Protein AF-A0A6L8E2B4-F1 (afdb_monomer)

Structure (mmCIF, N/CA/C/O backbone):
data_AF-A0A6L8E2B4-F1
#
_entry.id   AF-A0A6L8E2B4-F1
#
loop_
_atom_site.group_PDB
_atom_site.id
_atom_site.type_symbol
_atom_site.label_atom_id
_atom_site.label_alt_id
_atom_site.label_comp_id
_atom_site.label_asym_id
_atom_site.label_entity_id
_atom_site.label_seq_id
_atom_site.pdbx_PDB_ins_code
_atom_site.Cartn_x
_atom_site.Cartn_y
_atom_site.Cartn_z
_atom_site.occupancy
_atom_site.B_iso_or_equiv
_atom_site.auth_seq_id
_atom_site.auth_comp_id
_atom_site.auth_asym_id
_atom_site.auth_atom_id
_atom_site.pdbx_PDB_model_num
ATOM 1 N N . MET A 1 1 ? -17.815 5.849 25.535 1.00 48.88 1 MET A N 1
ATOM 2 C CA . MET A 1 1 ? -16.922 6.983 25.249 1.00 48.88 1 MET A CA 1
ATOM 3 C C . MET A 1 1 ? -17.399 7.556 23.946 1.00 48.88 1 MET A C 1
ATOM 5 O O . MET A 1 1 ? -17.465 6.806 22.972 1.00 48.88 1 MET A O 1
ATOM 9 N N . GLU A 1 2 ? -17.827 8.810 23.963 1.00 38.03 2 GLU A N 1
ATOM 10 C CA . GLU A 1 2 ? -18.331 9.439 22.749 1.00 38.03 2 GLU A CA 1
ATOM 11 C C . GLU A 1 2 ? -17.196 9.566 21.722 1.00 38.03 2 GLU A C 1
ATOM 13 O O . GLU A 1 2 ? -16.024 9.681 22.101 1.00 38.03 2 GLU A O 1
ATOM 18 N N . PRO A 1 3 ? -17.486 9.530 20.413 1.00 38.72 3 PRO A N 1
ATOM 19 C CA . PRO A 1 3 ? -16.445 9.558 19.390 1.00 38.72 3 PRO A CA 1
ATOM 20 C C . PRO A 1 3 ? -15.524 10.788 19.455 1.00 38.72 3 PRO A C 1
ATOM 22 O O . PRO A 1 3 ? -14.407 10.742 18.949 1.00 38.72 3 PRO A O 1
ATOM 25 N N . GLU A 1 4 ? -15.993 11.887 20.041 1.00 43.50 4 GLU A N 1
ATOM 26 C CA . GLU A 1 4 ? -15.231 13.121 20.275 1.00 43.50 4 GLU A CA 1
ATOM 27 C C . GLU A 1 4 ? -14.285 13.005 21.478 1.00 43.50 4 GLU A C 1
ATOM 29 O O . GLU A 1 4 ? -13.162 13.507 21.444 1.00 43.50 4 GLU A O 1
ATOM 34 N N . GLU A 1 5 ? -14.695 12.284 22.521 1.00 41.28 5 GLU A N 1
ATOM 35 C CA . GLU A 1 5 ? -13.856 11.996 23.686 1.00 41.28 5 GLU A CA 1
ATOM 36 C C . GLU A 1 5 ? -12.741 11.009 23.332 1.00 41.28 5 GLU A C 1
ATOM 38 O O . GLU A 1 5 ? -11.611 11.173 23.790 1.00 41.28 5 GLU A O 1
ATOM 43 N N . LEU A 1 6 ? -13.033 10.030 22.466 1.00 41.66 6 LEU A N 1
ATOM 44 C CA . LEU A 1 6 ? -12.035 9.104 21.932 1.00 41.66 6 LEU A CA 1
ATOM 45 C C . LEU A 1 6 ? -11.022 9.840 21.040 1.00 41.66 6 LEU A C 1
ATOM 47 O O . LEU A 1 6 ? -9.831 9.578 21.157 1.00 41.66 6 LEU A O 1
ATOM 51 N N . ASP A 1 7 ? -11.468 10.790 20.205 1.00 44.41 7 ASP A N 1
ATOM 52 C CA . ASP A 1 7 ? -10.594 11.631 19.366 1.00 44.41 7 ASP A CA 1
ATOM 53 C C . ASP A 1 7 ? -9.672 12.515 20.218 1.00 44.41 7 ASP A C 1
ATOM 55 O O . ASP A 1 7 ? -8.471 12.606 19.968 1.00 44.41 7 ASP A O 1
ATOM 59 N N . LYS A 1 8 ? -10.211 13.114 21.284 1.00 48.16 8 LYS A N 1
ATOM 60 C CA . LYS A 1 8 ? -9.434 13.914 22.234 1.00 48.16 8 LYS A CA 1
ATOM 61 C C . LYS A 1 8 ? -8.418 13.064 23.002 1.00 48.16 8 LYS A C 1
ATOM 63 O O . LYS A 1 8 ? -7.246 13.431 23.070 1.00 48.16 8 LYS A O 1
ATOM 68 N N . LEU A 1 9 ? -8.839 11.912 23.529 1.00 43.66 9 LEU A N 1
ATOM 69 C CA . LEU A 1 9 ? -7.964 10.975 24.238 1.00 43.66 9 LEU A CA 1
ATOM 70 C C . LEU A 1 9 ? -6.860 10.435 23.315 1.00 43.66 9 LEU A C 1
ATOM 72 O O . LEU A 1 9 ? -5.707 10.341 23.738 1.00 43.66 9 LEU A O 1
ATOM 76 N N . TYR A 1 10 ? -7.208 10.143 22.057 1.00 46.75 10 TYR A N 1
ATOM 77 C CA . TYR A 1 10 ? -6.299 9.720 20.992 1.00 46.75 10 TYR A CA 1
ATOM 78 C C . TYR A 1 10 ? -5.244 10.792 20.710 1.00 46.75 10 TYR A C 1
ATOM 80 O O . TYR A 1 10 ? -4.055 10.494 20.789 1.00 46.75 10 TYR A O 1
ATOM 88 N N . ARG A 1 11 ? -5.646 12.053 20.491 1.00 48.66 11 ARG A N 1
ATOM 89 C CA . ARG A 1 11 ? -4.714 13.181 20.304 1.00 48.66 11 ARG A CA 1
ATOM 90 C C . ARG A 1 11 ? -3.787 13.363 21.503 1.00 48.66 11 ARG A C 1
ATOM 92 O O . ARG A 1 11 ? -2.577 13.467 21.334 1.00 48.66 11 ARG A O 1
ATOM 99 N N . GLU A 1 12 ? -4.326 13.366 22.718 1.00 48.34 12 GLU A N 1
ATOM 100 C CA . GLU A 1 12 ? -3.534 13.607 23.929 1.00 48.34 12 GLU A CA 1
ATOM 101 C C . GLU A 1 12 ? -2.536 12.475 24.232 1.00 48.34 12 GLU A C 1
ATOM 103 O O . GLU A 1 12 ? -1.448 12.750 24.744 1.00 48.34 12 GLU A O 1
ATOM 108 N N . HIS A 1 13 ? -2.871 11.217 23.913 1.00 44.09 13 HIS A N 1
ATOM 109 C CA . HIS A 1 13 ? -1.990 10.066 24.146 1.00 44.09 13 HIS A CA 1
ATOM 110 C C . HIS A 1 13 ? -1.007 9.814 22.994 1.00 44.09 13 HIS A C 1
ATOM 112 O O . HIS A 1 13 ? 0.159 9.533 23.275 1.00 44.09 13 HIS A O 1
ATOM 118 N N . LEU A 1 14 ? -1.412 9.957 21.721 1.00 43.00 14 LEU A N 1
ATOM 119 C CA . LEU A 1 14 ? -0.487 9.823 20.584 1.00 43.00 14 LEU A CA 1
ATOM 120 C C . LEU A 1 14 ? 0.599 10.893 20.615 1.00 43.00 14 LEU A C 1
ATOM 122 O O . LEU A 1 14 ? 1.772 10.565 20.464 1.00 43.00 14 LEU A O 1
ATOM 126 N N . MET A 1 15 ? 0.226 12.150 20.865 1.00 43.62 15 MET A N 1
ATOM 127 C CA . MET A 1 15 ? 1.179 13.266 20.873 1.00 43.62 15 MET A CA 1
ATOM 128 C C . MET A 1 15 ? 2.205 13.157 22.011 1.00 43.62 15 MET A C 1
ATOM 130 O O . MET A 1 15 ? 3.309 13.681 21.898 1.00 43.62 15 MET A O 1
ATOM 134 N N . LYS A 1 16 ? 1.874 12.455 23.105 1.00 39.25 16 LYS A N 1
ATOM 135 C CA . LYS A 1 16 ? 2.811 12.178 24.208 1.00 39.25 16 LYS A CA 1
ATOM 136 C C . LYS A 1 16 ? 3.701 10.960 23.949 1.00 39.25 16 LYS A C 1
ATOM 138 O O . LYS A 1 16 ? 4.844 10.952 24.401 1.00 39.25 16 LYS A O 1
ATOM 143 N N . ALA A 1 17 ? 3.185 9.940 23.261 1.00 37.59 17 ALA A N 1
ATOM 144 C CA . ALA A 1 17 ? 3.894 8.685 22.998 1.00 37.59 17 ALA A CA 1
ATOM 145 C C . ALA A 1 17 ? 4.854 8.761 21.799 1.00 37.59 17 ALA A C 1
ATOM 147 O O . ALA A 1 17 ? 5.809 7.993 21.730 1.00 37.59 17 ALA A O 1
ATOM 148 N N . LEU A 1 18 ? 4.615 9.683 20.867 1.00 42.66 18 LEU A N 1
ATOM 149 C CA . LEU A 1 18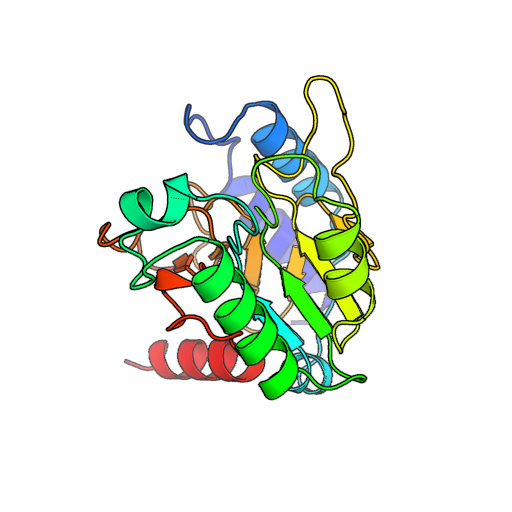 ? 5.297 9.742 19.579 1.00 42.66 18 LEU A CA 1
ATOM 150 C C . LEU A 1 18 ? 6.080 11.045 19.463 1.00 42.66 18 LEU A C 1
ATOM 152 O O . LEU A 1 18 ? 5.697 11.980 18.760 1.00 42.66 18 LEU A O 1
ATOM 156 N N . ARG A 1 19 ? 7.201 11.102 20.190 1.00 39.62 19 ARG A N 1
ATOM 157 C CA . ARG A 1 19 ? 8.248 12.088 19.901 1.00 39.62 19 ARG A CA 1
ATOM 158 C C . ARG A 1 19 ? 8.649 11.963 18.420 1.00 39.62 19 ARG A C 1
ATOM 160 O O . ARG A 1 19 ? 8.526 10.865 17.875 1.00 39.62 19 ARG A O 1
ATOM 167 N N . PRO A 1 20 ? 9.134 13.048 17.781 1.00 38.09 20 PRO A N 1
ATOM 168 C CA . PRO A 1 20 ? 9.713 12.976 16.442 1.00 38.09 20 PRO A CA 1
ATOM 169 C C . PRO A 1 20 ? 10.603 11.736 16.329 1.00 38.09 20 PRO A C 1
ATOM 171 O O . PRO A 1 20 ? 11.408 11.537 17.249 1.00 38.09 20 PRO A O 1
ATOM 174 N N . PRO A 1 21 ? 10.474 10.913 15.272 1.00 40.50 21 PRO A N 1
ATOM 175 C CA . PRO A 1 21 ? 11.399 9.809 15.093 1.00 40.50 21 PRO A CA 1
ATOM 176 C C . PRO A 1 21 ? 12.814 10.389 15.083 1.00 40.50 21 PRO A C 1
ATOM 178 O O . PRO A 1 21 ? 13.113 11.337 14.353 1.00 40.50 21 PRO A O 1
ATOM 181 N N . VAL A 1 22 ? 13.664 9.864 15.962 1.00 39.00 22 VAL A N 1
ATOM 182 C CA . VAL A 1 22 ? 15.090 10.232 16.027 1.00 39.00 22 VAL A CA 1
ATOM 183 C C . VAL A 1 22 ? 15.875 9.396 15.003 1.00 39.00 22 VAL A C 1
ATOM 185 O O . VAL A 1 22 ? 17.066 9.612 14.780 1.00 39.00 22 VAL A O 1
ATOM 188 N N . SER A 1 23 ? 15.196 8.431 14.374 1.00 42.31 23 SER A N 1
ATOM 189 C CA . SER A 1 23 ? 15.766 7.452 13.465 1.00 42.31 23 SER A CA 1
ATOM 190 C C . SER A 1 23 ? 16.216 8.061 12.126 1.00 42.31 23 SER A C 1
ATOM 192 O O . SER A 1 23 ? 15.430 8.735 11.460 1.00 42.31 23 SER A O 1
ATOM 194 N N . PRO A 1 24 ? 17.441 7.748 11.657 1.00 40.31 24 PRO A N 1
ATOM 195 C CA . PRO A 1 24 ? 17.937 8.147 10.338 1.00 40.31 24 PRO A CA 1
ATOM 196 C C . PRO A 1 24 ? 17.207 7.455 9.174 1.00 40.31 24 PRO A C 1
ATOM 198 O O . PRO A 1 24 ? 17.453 7.796 8.019 1.00 40.31 24 PRO A O 1
ATOM 201 N N . HIS A 1 25 ? 16.344 6.474 9.463 1.00 42.81 25 HIS A N 1
ATOM 202 C CA . HIS A 1 25 ? 15.581 5.741 8.454 1.00 42.81 25 HIS A CA 1
ATOM 203 C C . HIS A 1 25 ? 14.327 6.486 7.998 1.00 42.81 25 HIS A C 1
ATOM 205 O O . HIS A 1 25 ? 13.980 6.370 6.830 1.00 42.81 25 HIS A O 1
ATOM 211 N N . VAL A 1 26 ? 13.729 7.309 8.870 1.00 50.91 26 VAL A N 1
ATOM 212 C CA . VAL A 1 26 ? 12.621 8.190 8.495 1.00 50.91 26 VAL A CA 1
ATOM 213 C C . VAL A 1 26 ? 13.219 9.489 7.991 1.00 50.91 26 VAL A C 1
ATOM 215 O O . VAL A 1 26 ? 13.729 10.298 8.768 1.00 50.91 26 VAL A O 1
ATOM 218 N N . GLY A 1 27 ? 13.196 9.700 6.673 1.00 56.06 27 GLY A N 1
ATOM 219 C CA . GLY A 1 27 ? 13.728 10.928 6.084 1.00 56.06 27 GLY A CA 1
ATOM 220 C C . GLY A 1 27 ? 13.146 12.158 6.794 1.00 56.06 27 GLY A C 1
ATOM 221 O O . GLY A 1 27 ? 11.942 12.221 7.036 1.00 56.06 27 GLY A O 1
ATOM 222 N N . ALA A 1 28 ? 13.972 13.160 7.119 1.00 53.97 28 ALA A N 1
ATOM 223 C CA . ALA A 1 28 ? 13.568 14.321 7.934 1.00 53.97 28 ALA A CA 1
ATOM 224 C C . ALA A 1 28 ? 12.280 15.020 7.439 1.00 53.97 28 ALA A C 1
ATOM 226 O O . ALA A 1 28 ? 11.524 15.610 8.211 1.00 53.97 28 ALA A O 1
ATOM 227 N N . ARG A 1 29 ? 12.007 14.922 6.134 1.00 55.28 29 ARG A N 1
ATOM 228 C CA . ARG A 1 29 ? 10.789 15.412 5.487 1.00 55.28 29 ARG A CA 1
ATOM 229 C C . ARG A 1 29 ? 9.559 14.530 5.754 1.00 55.28 29 ARG A C 1
ATOM 231 O O . ARG A 1 29 ? 8.501 15.075 6.055 1.00 55.28 29 ARG A O 1
ATOM 238 N N . GLN A 1 30 ? 9.704 13.206 5.698 1.00 52.81 30 GLN A N 1
ATOM 239 C CA . GLN A 1 30 ? 8.673 12.217 6.046 1.00 52.81 30 GLN A CA 1
ATOM 240 C C . GLN A 1 30 ? 8.283 12.363 7.528 1.00 52.81 30 GLN A C 1
ATOM 242 O O . GLN A 1 30 ? 7.103 12.479 7.847 1.00 52.81 30 GLN A O 1
ATOM 247 N N . ALA A 1 31 ? 9.280 12.505 8.409 1.00 56.25 31 ALA A N 1
ATOM 248 C CA . ALA A 1 31 ? 9.092 12.742 9.842 1.00 56.25 31 ALA A CA 1
ATOM 249 C C . ALA A 1 31 ? 8.320 14.043 10.125 1.00 56.25 31 ALA A C 1
ATOM 251 O O . ALA A 1 31 ? 7.380 14.067 10.919 1.00 56.25 31 ALA A O 1
ATOM 252 N N . ARG A 1 32 ? 8.672 15.138 9.436 1.00 54.97 32 ARG A N 1
ATOM 253 C CA . ARG A 1 32 ? 7.986 16.433 9.571 1.00 54.97 32 ARG A CA 1
ATOM 254 C C . ARG A 1 32 ? 6.541 16.386 9.063 1.00 54.97 32 ARG A C 1
ATOM 256 O O . ARG A 1 32 ? 5.675 17.005 9.670 1.00 54.97 32 ARG A O 1
ATOM 263 N N . LEU A 1 33 ? 6.269 15.662 7.976 1.00 53.22 33 LEU A N 1
ATOM 264 C CA . LEU A 1 33 ? 4.912 15.496 7.440 1.00 53.22 33 LEU A CA 1
ATOM 265 C C . LEU A 1 33 ? 4.048 14.593 8.327 1.00 53.22 33 LEU A C 1
ATOM 267 O O . LEU A 1 33 ? 2.873 14.897 8.517 1.00 53.22 33 LEU A O 1
ATOM 271 N N . GLN A 1 34 ? 4.630 13.543 8.915 1.00 53.22 34 GLN A N 1
ATOM 272 C CA . GLN A 1 34 ? 3.971 12.741 9.947 1.00 53.22 34 GLN A CA 1
ATOM 273 C C . GLN A 1 34 ? 3.588 13.616 11.150 1.00 53.22 34 GLN A C 1
ATOM 275 O O . GLN A 1 34 ? 2.430 13.590 11.552 1.00 53.22 34 GLN A O 1
ATOM 280 N N . LEU A 1 35 ? 4.496 14.468 11.646 1.00 49.44 35 LEU A N 1
ATOM 281 C CA . LEU A 1 35 ? 4.231 15.406 12.749 1.00 49.44 35 LEU A CA 1
ATOM 282 C C . LEU A 1 35 ? 3.136 16.439 12.421 1.00 49.44 35 LEU A C 1
ATOM 284 O O . LEU A 1 35 ? 2.167 16.551 13.165 1.00 49.44 35 LEU A O 1
ATOM 288 N N . ILE A 1 36 ? 3.240 17.148 11.288 1.00 46.44 36 ILE A N 1
ATOM 289 C CA . ILE A 1 36 ? 2.237 18.148 10.862 1.00 46.44 36 ILE A CA 1
ATOM 290 C C . ILE A 1 36 ? 0.855 17.502 10.693 1.00 46.44 36 ILE A C 1
ATOM 292 O O . 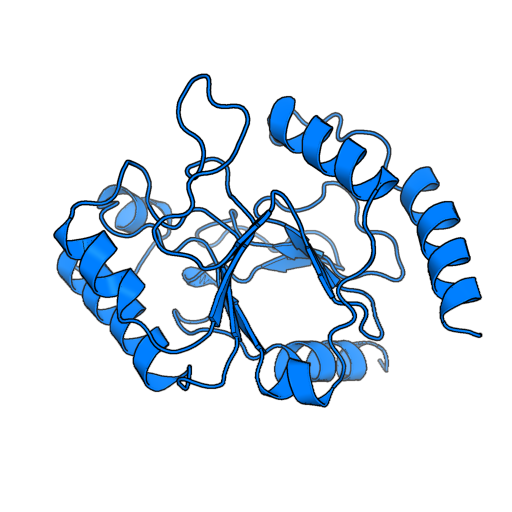ILE A 1 36 ? -0.170 18.102 11.017 1.00 46.44 36 ILE A O 1
ATOM 296 N N . TRP A 1 37 ? 0.800 16.270 10.188 1.00 49.56 37 TRP A N 1
ATOM 297 C CA . TRP A 1 37 ? -0.460 15.562 10.007 1.00 49.56 37 TRP A CA 1
ATOM 298 C C . TRP A 1 37 ? -1.020 15.020 11.326 1.00 49.56 37 TRP A C 1
ATOM 300 O O . TRP A 1 37 ? -2.217 15.127 11.556 1.00 49.56 37 TRP A O 1
ATOM 310 N N . MET A 1 38 ? -0.181 14.537 12.244 1.00 49.56 38 MET A N 1
ATOM 311 C CA . MET A 1 38 ? -0.610 14.171 13.603 1.00 49.56 38 MET A CA 1
ATOM 312 C C . MET A 1 38 ? -1.239 15.355 14.355 1.00 49.56 38 MET A C 1
ATOM 314 O O . MET A 1 38 ? -2.169 15.162 15.135 1.00 49.56 38 MET A O 1
ATOM 318 N N . GLU A 1 39 ? -0.793 16.580 14.067 1.00 42.22 39 GLU A N 1
ATOM 319 C CA . GLU A 1 39 ? -1.363 17.820 14.606 1.00 42.22 39 GLU A CA 1
ATOM 320 C C . GLU A 1 39 ? -2.678 18.251 13.920 1.00 42.22 39 GLU A C 1
ATOM 322 O O . GLU A 1 39 ? -3.473 18.975 14.522 1.00 42.22 39 GLU A O 1
ATOM 327 N N . THR A 1 40 ? -2.939 17.810 12.680 1.00 40.34 40 THR A N 1
ATOM 328 C CA . THR A 1 40 ? -4.021 18.339 11.818 1.00 40.34 40 THR A CA 1
ATOM 329 C C . THR A 1 40 ? -5.041 17.304 11.327 1.00 40.34 40 THR A C 1
ATOM 331 O O . THR A 1 40 ? -6.046 17.684 10.723 1.00 40.34 40 THR A O 1
ATOM 334 N N . ALA A 1 41 ? -4.831 16.010 11.584 1.00 47.50 41 ALA A N 1
ATOM 335 C CA . ALA A 1 41 ? -5.642 14.924 11.043 1.00 47.50 41 ALA A CA 1
ATOM 336 C C . ALA A 1 41 ? -7.086 14.961 11.560 1.00 47.50 41 ALA A C 1
ATOM 338 O O . ALA A 1 41 ? -7.423 14.451 12.628 1.00 47.50 41 ALA A O 1
ATOM 339 N N . VAL A 1 42 ? -7.976 15.505 10.734 1.00 39.31 42 VAL A N 1
ATOM 340 C CA . VAL A 1 42 ? -9.401 15.180 10.768 1.00 39.31 42 VAL A CA 1
ATOM 341 C C . VAL A 1 42 ? -9.536 13.742 10.263 1.00 39.31 42 VAL A C 1
ATOM 343 O O . VAL A 1 42 ? -9.281 13.452 9.094 1.00 39.31 42 VAL A O 1
ATOM 346 N N . GLY A 1 43 ? -9.870 12.821 11.166 1.00 46.12 43 GLY A N 1
ATOM 347 C CA . GLY A 1 43 ? -9.872 11.389 10.886 1.00 46.12 43 GLY A CA 1
ATOM 348 C C . GLY A 1 43 ? -10.842 10.987 9.774 1.00 46.12 43 GLY A C 1
ATOM 349 O O . GLY A 1 43 ? -12.044 11.252 9.849 1.00 46.12 43 GLY A O 1
ATOM 350 N N . CYS A 1 44 ? -10.337 10.267 8.768 1.00 45.84 44 CYS A N 1
ATOM 351 C CA . CYS A 1 44 ? -11.191 9.534 7.843 1.00 45.84 44 CYS A CA 1
ATOM 352 C C . CYS A 1 44 ? -11.812 8.365 8.620 1.00 45.84 44 CYS A C 1
ATOM 354 O O . CYS A 1 44 ? -11.204 7.314 8.834 1.00 45.84 44 CYS A O 1
ATOM 356 N N . ARG A 1 45 ? -13.028 8.569 9.133 1.00 53.47 45 ARG A N 1
ATOM 357 C CA . ARG A 1 45 ? -13.785 7.505 9.792 1.00 53.47 45 ARG A CA 1
ATOM 358 C C . ARG A 1 45 ? -14.258 6.512 8.738 1.00 53.47 45 ARG A C 1
ATOM 360 O O . ARG A 1 45 ? -15.313 6.695 8.137 1.00 53.47 45 ARG A O 1
ATOM 367 N N . ILE A 1 46 ? -13.482 5.453 8.528 1.00 62.94 46 ILE A N 1
ATOM 368 C CA . ILE A 1 46 ? -13.940 4.299 7.757 1.00 62.94 46 ILE A CA 1
ATOM 369 C C . ILE A 1 46 ? -14.892 3.501 8.650 1.00 62.94 46 ILE A C 1
ATOM 371 O O . ILE A 1 46 ? -14.473 2.825 9.588 1.00 62.94 46 ILE A O 1
ATOM 375 N N . ASN A 1 47 ? -16.193 3.615 8.384 1.00 66.56 47 ASN A N 1
ATOM 376 C CA . ASN A 1 47 ? -17.193 2.780 9.045 1.00 66.56 47 ASN A CA 1
ATOM 377 C C . ASN A 1 47 ? -17.073 1.309 8.570 1.00 66.56 47 ASN A C 1
ATOM 379 O O . ASN A 1 47 ? -16.442 1.047 7.544 1.00 66.56 47 ASN A O 1
ATOM 383 N N . PRO A 1 48 ? -17.682 0.330 9.265 1.00 70.12 48 PRO A N 1
ATOM 384 C CA . PRO A 1 48 ? -17.553 -1.081 8.894 1.00 70.12 48 PRO A CA 1
ATOM 385 C C . PRO A 1 48 ? -17.982 -1.402 7.455 1.00 70.12 48 PRO A C 1
ATOM 387 O O . PRO A 1 48 ? -17.327 -2.197 6.791 1.00 70.12 48 PRO A O 1
ATOM 390 N N . ALA A 1 49 ? -19.034 -0.754 6.944 1.00 75.56 49 ALA A N 1
ATOM 391 C CA . ALA A 1 49 ? -19.491 -0.959 5.568 1.00 75.56 49 ALA A CA 1
ATOM 392 C C . ALA A 1 49 ? -18.461 -0.468 4.539 1.00 75.56 49 ALA A C 1
ATOM 394 O O . ALA A 1 49 ? -18.248 -1.114 3.515 1.00 75.56 49 ALA A O 1
ATOM 395 N N . ALA A 1 50 ? -17.787 0.646 4.828 1.00 83.31 50 ALA A N 1
ATOM 396 C CA . ALA A 1 50 ? -16.669 1.122 4.031 1.00 83.31 50 ALA A CA 1
ATOM 397 C C . ALA A 1 50 ? -15.459 0.182 4.165 1.00 83.31 50 ALA A C 1
ATOM 399 O O . ALA A 1 50 ? -14.811 -0.093 3.161 1.00 83.31 50 ALA A O 1
ATOM 400 N N . ALA A 1 51 ? -15.191 -0.384 5.348 1.00 87.50 51 ALA A N 1
ATOM 401 C CA . ALA A 1 51 ? -14.095 -1.337 5.553 1.00 87.50 51 ALA A CA 1
ATOM 402 C C . ALA A 1 51 ? -14.272 -2.645 4.763 1.00 87.50 51 ALA A C 1
ATOM 404 O O . ALA A 1 51 ? -13.286 -3.193 4.277 1.00 87.50 51 ALA A O 1
ATOM 405 N N . GLU A 1 52 ? -15.508 -3.120 4.578 1.00 92.56 52 GLU A N 1
ATOM 406 C CA . GLU A 1 52 ? -15.794 -4.280 3.719 1.00 92.56 52 GLU A CA 1
ATOM 407 C C . GLU A 1 52 ? -15.515 -4.006 2.236 1.00 92.56 52 GLU A C 1
ATOM 409 O O . GLU A 1 52 ? -15.282 -4.941 1.479 1.00 92.56 52 GLU A O 1
ATOM 414 N N . ARG A 1 53 ? -15.496 -2.738 1.818 1.00 95.25 53 ARG A N 1
ATOM 415 C CA . ARG A 1 53 ? -15.187 -2.300 0.447 1.00 95.25 53 ARG A CA 1
ATOM 416 C C . ARG A 1 53 ? -13.856 -1.560 0.343 1.00 95.25 53 ARG A C 1
ATOM 418 O O . ARG A 1 53 ? -13.616 -0.862 -0.637 1.00 95.25 53 ARG A O 1
ATOM 425 N N . THR A 1 54 ? -13.009 -1.652 1.366 1.00 95.81 54 THR A N 1
ATOM 426 C CA . THR A 1 54 ? -11.693 -1.011 1.376 1.00 95.81 54 THR A CA 1
ATOM 427 C C . THR A 1 54 ? -10.606 -2.068 1.339 1.00 95.81 54 THR A C 1
ATOM 429 O O . THR A 1 54 ? -10.594 -2.993 2.150 1.00 95.81 54 THR A O 1
ATOM 432 N N . TRP A 1 55 ? -9.671 -1.889 0.420 1.00 98.06 55 TRP A N 1
ATOM 433 C CA . TRP A 1 55 ? -8.497 -2.723 0.235 1.00 98.06 55 TRP A CA 1
ATOM 434 C C . TRP A 1 55 ? -7.242 -1.938 0.599 1.00 98.06 55 TRP A C 1
ATOM 436 O O . TRP A 1 55 ? -7.151 -0.742 0.326 1.00 98.06 55 TRP A O 1
ATOM 446 N N . LEU A 1 56 ? -6.280 -2.613 1.213 1.00 98.00 56 LEU A N 1
ATOM 447 C CA . LEU A 1 56 ? -4.956 -2.093 1.518 1.00 98.00 56 LEU A CA 1
ATOM 448 C C . LEU A 1 56 ? -3.918 -2.858 0.708 1.00 98.00 56 LEU A C 1
ATOM 450 O O . LEU A 1 56 ? -4.008 -4.079 0.566 1.00 98.00 56 LEU A O 1
ATOM 454 N N . TRP A 1 57 ? -2.923 -2.139 0.205 1.00 97.94 57 TRP A N 1
ATOM 455 C CA . TRP A 1 57 ? -1.767 -2.738 -0.449 1.00 97.94 57 TRP A CA 1
ATOM 456 C C . TRP A 1 57 ? -0.577 -1.788 -0.408 1.00 97.94 57 TRP A C 1
ATOM 458 O O . TRP A 1 57 ? -0.759 -0.624 -0.070 1.00 97.94 57 TRP A O 1
ATOM 468 N N . SER A 1 58 ? 0.629 -2.230 -0.745 1.00 97.75 58 SER A N 1
ATOM 469 C CA . SER A 1 58 ? 1.806 -1.359 -0.701 1.00 97.75 58 SER A CA 1
ATOM 470 C C . SER A 1 58 ? 2.950 -1.867 -1.568 1.00 97.75 58 SER A C 1
ATOM 472 O O . SER A 1 58 ? 3.007 -3.054 -1.880 1.00 97.75 58 SER A O 1
ATOM 474 N N . ASP A 1 59 ? 3.864 -0.964 -1.926 1.00 97.81 59 ASP A N 1
ATOM 475 C CA . ASP A 1 59 ? 5.154 -1.258 -2.551 1.00 97.81 59 ASP A CA 1
ATOM 476 C C . ASP A 1 59 ? 5.043 -2.011 -3.880 1.00 97.81 59 ASP A C 1
ATOM 478 O O . ASP A 1 59 ? 5.760 -2.982 -4.154 1.00 97.81 59 ASP A O 1
ATOM 482 N N . LEU A 1 60 ? 4.126 -1.565 -4.742 1.00 97.50 60 LEU A N 1
ATOM 483 C CA . LEU A 1 60 ? 3.910 -2.195 -6.046 1.00 97.50 60 LEU A CA 1
ATOM 484 C C . LEU A 1 60 ? 5.193 -2.196 -6.875 1.00 97.50 60 LEU A C 1
ATOM 486 O O . LEU A 1 60 ? 5.488 -3.185 -7.549 1.00 97.50 60 LEU A O 1
ATOM 490 N N . HIS A 1 61 ? 5.973 -1.112 -6.792 1.00 97.25 61 HIS A N 1
ATOM 491 C CA . HIS A 1 61 ? 7.231 -0.952 -7.511 1.00 97.25 61 HIS A CA 1
ATOM 492 C C . HIS A 1 61 ? 7.110 -1.324 -8.998 1.00 97.25 61 HIS A C 1
ATOM 494 O O . HIS A 1 61 ? 7.955 -2.016 -9.575 1.00 97.25 61 HIS A O 1
ATOM 500 N N . LEU A 1 62 ? 6.044 -0.853 -9.644 1.00 97.06 62 LEU A N 1
ATOM 501 C CA . LEU A 1 62 ? 5.833 -1.088 -11.064 1.00 97.06 62 LEU A CA 1
ATOM 502 C C . LEU A 1 62 ? 7.018 -0.516 -11.859 1.00 97.06 62 LEU A C 1
ATOM 504 O O . LEU A 1 62 ? 7.547 0.553 -11.554 1.00 97.06 62 LEU A O 1
ATOM 508 N N . GLU A 1 63 ? 7.455 -1.257 -12.878 1.00 96.44 63 GLU A N 1
ATOM 509 C CA . GLU A 1 63 ? 8.611 -0.896 -13.731 1.00 96.44 63 GLU A CA 1
ATOM 510 C C . GLU A 1 63 ? 9.973 -0.872 -13.014 1.00 96.44 63 GLU A C 1
ATOM 512 O O . GLU A 1 63 ? 10.981 -0.509 -13.620 1.00 96.44 63 GLU A O 1
ATOM 517 N N . HIS A 1 64 ? 10.056 -1.328 -11.763 1.00 96.81 64 HIS A N 1
ATOM 518 C CA . HIS A 1 64 ? 11.313 -1.425 -11.030 1.00 96.81 64 HIS A CA 1
ATOM 519 C C . HIS A 1 64 ? 11.907 -2.839 -11.146 1.00 96.81 64 HIS A C 1
ATOM 521 O O . HIS A 1 64 ? 11.685 -3.677 -10.289 1.00 96.81 64 HIS A O 1
ATOM 527 N N . ALA A 1 65 ? 12.712 -3.124 -12.175 1.00 97.69 65 ALA A N 1
ATOM 528 C CA . ALA A 1 65 ? 13.299 -4.465 -12.347 1.00 97.69 65 ALA A CA 1
ATOM 529 C C . ALA A 1 65 ? 14.174 -4.923 -11.157 1.00 97.69 65 ALA A C 1
ATOM 531 O O . ALA A 1 65 ? 14.161 -6.095 -10.793 1.00 97.69 65 ALA A O 1
ATOM 532 N N . GLY A 1 66 ? 14.893 -3.993 -10.517 1.00 97.06 66 GLY A N 1
ATOM 533 C CA . GLY A 1 66 ? 15.758 -4.283 -9.367 1.00 97.06 66 GLY A CA 1
ATOM 534 C C . GLY A 1 66 ? 15.021 -4.783 -8.119 1.00 97.06 66 GLY A C 1
ATOM 535 O O . GLY A 1 66 ? 15.616 -5.514 -7.327 1.00 97.06 66 GLY A O 1
ATOM 536 N N . ILE A 1 67 ? 13.727 -4.464 -7.962 1.00 96.81 67 ILE A N 1
ATOM 537 C CA . ILE A 1 67 ? 12.950 -4.908 -6.794 1.00 96.81 67 ILE A CA 1
ATOM 538 C C . ILE A 1 67 ? 12.772 -6.421 -6.757 1.00 96.81 67 ILE A C 1
ATOM 540 O O . ILE A 1 67 ? 12.603 -6.981 -5.682 1.00 96.81 67 ILE A O 1
ATOM 544 N N . ILE A 1 68 ? 12.837 -7.088 -7.914 1.00 97.12 68 ILE A N 1
ATOM 545 C CA . ILE A 1 68 ? 12.657 -8.535 -8.000 1.00 97.12 68 ILE A CA 1
ATOM 546 C C . ILE A 1 68 ? 13.737 -9.237 -7.178 1.00 97.12 68 ILE A C 1
ATOM 548 O O . ILE A 1 68 ? 13.417 -10.024 -6.296 1.00 97.12 68 ILE A O 1
ATOM 552 N N . GLY A 1 69 ? 15.005 -8.880 -7.396 1.00 95.25 69 GLY A N 1
ATOM 553 C CA . GLY A 1 69 ? 16.105 -9.416 -6.598 1.00 95.25 69 GLY A CA 1
ATOM 554 C C . GLY A 1 69 ? 16.121 -8.880 -5.165 1.00 95.25 69 GLY A C 1
ATOM 555 O O . GLY A 1 69 ? 16.415 -9.626 -4.240 1.00 95.25 69 GLY A O 1
ATOM 556 N N . HIS A 1 70 ? 15.793 -7.599 -4.958 1.00 93.00 70 HIS A N 1
ATOM 557 C CA . HIS A 1 70 ? 15.836 -6.988 -3.623 1.00 93.00 70 HIS A CA 1
ATOM 558 C C . HIS A 1 70 ? 14.779 -7.549 -2.660 1.00 93.00 70 HIS A C 1
ATOM 560 O O . HIS A 1 70 ? 15.065 -7.755 -1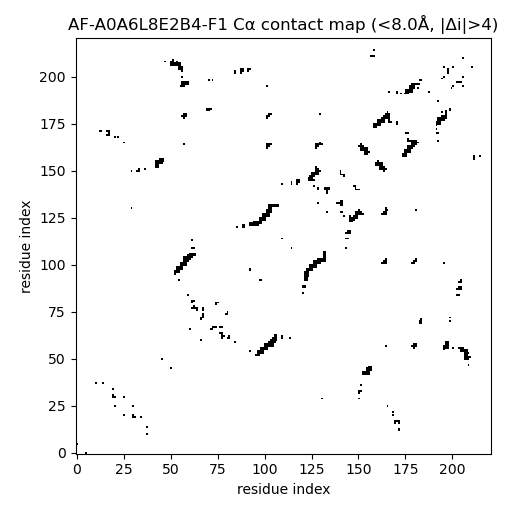.482 1.00 93.00 70 HIS A O 1
ATOM 566 N N . GLY A 1 71 ? 13.559 -7.762 -3.154 1.00 92.81 71 GLY A N 1
ATOM 567 C CA . GLY A 1 71 ? 12.423 -8.257 -2.381 1.00 92.81 71 GLY A CA 1
ATOM 568 C C . GLY A 1 71 ? 12.226 -9.769 -2.446 1.00 92.81 71 GLY A C 1
ATOM 569 O O . GLY A 1 71 ? 11.278 -10.249 -1.836 1.00 92.81 71 GLY A O 1
ATOM 570 N N . ASP A 1 72 ? 13.089 -10.499 -3.162 1.00 93.94 72 ASP A N 1
ATOM 571 C CA . ASP A 1 72 ? 12.934 -11.936 -3.442 1.00 93.94 72 ASP A CA 1
ATOM 572 C C . ASP A 1 72 ? 11.583 -12.257 -4.112 1.00 93.94 72 ASP A C 1
ATOM 574 O O . ASP A 1 72 ? 10.844 -13.165 -3.725 1.00 93.94 72 ASP A O 1
ATOM 578 N N . ARG A 1 73 ? 11.206 -11.442 -5.110 1.00 95.62 73 ARG A N 1
ATOM 579 C CA . ARG A 1 73 ? 9.926 -11.612 -5.804 1.00 95.62 73 ARG A CA 1
ATOM 580 C C . ARG A 1 73 ? 10.009 -12.756 -6.815 1.00 95.62 73 ARG A C 1
ATOM 582 O O . ARG A 1 73 ? 10.921 -12.751 -7.642 1.00 95.62 73 ARG A O 1
ATOM 589 N N . PRO A 1 74 ? 9.040 -13.688 -6.853 1.00 95.88 74 PRO A N 1
ATOM 590 C CA . PRO A 1 74 ? 9.105 -14.894 -7.676 1.00 95.88 74 PRO A CA 1
ATOM 591 C C . PRO A 1 74 ? 8.694 -14.620 -9.133 1.00 95.88 74 PRO A C 1
ATOM 593 O O . PRO A 1 74 ? 7.778 -15.245 -9.670 1.00 95.88 74 PRO A O 1
ATOM 596 N N . HIS A 1 75 ? 9.350 -13.662 -9.791 1.00 96.88 75 HIS A N 1
ATOM 597 C CA . HIS A 1 75 ? 9.053 -13.284 -11.171 1.00 96.88 75 HIS A CA 1
ATOM 598 C C . HIS A 1 75 ? 10.306 -13.287 -12.044 1.00 96.88 75 HIS A C 1
ATOM 600 O O . HIS A 1 75 ? 11.356 -12.817 -11.616 1.00 96.88 75 HIS A O 1
ATOM 606 N N . PRO A 1 76 ? 10.204 -13.767 -13.294 1.00 96.88 76 PRO A N 1
ATOM 607 C CA . PRO A 1 76 ? 11.350 -13.809 -14.197 1.00 96.88 76 PRO A CA 1
ATOM 608 C C . PRO A 1 76 ? 11.786 -12.411 -14.657 1.00 96.88 76 PRO A C 1
ATOM 610 O O . PRO A 1 76 ? 12.960 -12.193 -14.942 1.00 96.88 76 PRO A O 1
ATOM 613 N N . ASP A 1 77 ? 10.847 -11.464 -14.741 1.00 98.31 77 ASP A N 1
ATOM 614 C CA . ASP A 1 77 ? 11.106 -10.099 -15.178 1.00 98.31 77 ASP A CA 1
ATOM 615 C C . ASP A 1 77 ? 10.028 -9.113 -14.691 1.00 98.31 77 ASP A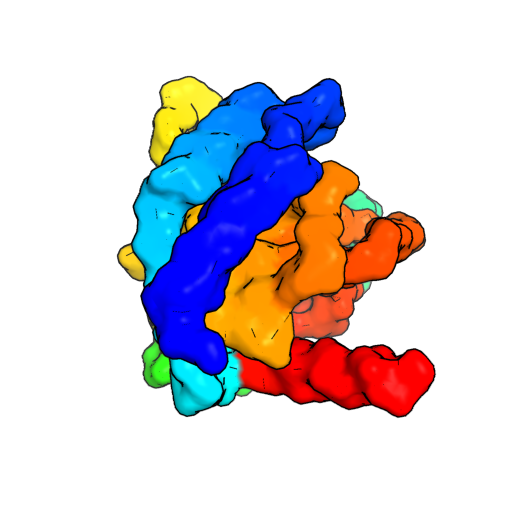 C 1
ATOM 617 O O . ASP A 1 77 ? 8.990 -9.474 -14.123 1.00 98.31 77 ASP A O 1
ATOM 621 N N . VAL A 1 78 ? 10.287 -7.825 -14.934 1.00 98.00 78 VAL A N 1
ATOM 622 C CA . VAL A 1 78 ? 9.418 -6.715 -14.524 1.00 98.00 78 VAL A CA 1
ATOM 623 C C . VAL A 1 78 ? 8.076 -6.697 -15.262 1.00 98.00 78 VAL A C 1
ATOM 625 O O . VAL A 1 78 ? 7.092 -6.173 -14.744 1.00 98.00 78 VAL A O 1
ATOM 628 N N . HIS A 1 79 ? 7.995 -7.264 -16.467 1.00 97.81 79 HIS A N 1
ATOM 629 C CA . HIS A 1 79 ? 6.744 -7.330 -17.216 1.00 97.81 79 HIS A CA 1
ATOM 630 C C . HIS A 1 79 ? 5.805 -8.375 -16.616 1.00 97.81 79 HIS A C 1
ATOM 632 O O . HIS A 1 79 ? 4.628 -8.065 -16.419 1.00 97.81 79 HIS A O 1
ATOM 638 N N . ALA A 1 80 ? 6.328 -9.557 -16.278 1.00 98.38 80 ALA A N 1
ATOM 639 C CA . ALA A 1 80 ? 5.605 -10.613 -15.582 1.00 98.38 80 ALA A CA 1
ATOM 640 C C . ALA A 1 80 ? 5.127 -10.141 -14.201 1.00 98.38 80 ALA A C 1
ATOM 642 O O . ALA A 1 80 ? 3.946 -10.281 -13.886 1.00 98.38 80 ALA A O 1
ATOM 643 N N . MET A 1 81 ? 6.002 -9.486 -13.427 1.00 98.38 81 MET A N 1
ATOM 644 C CA . MET A 1 81 ? 5.643 -8.896 -12.132 1.00 98.38 81 MET A CA 1
ATOM 645 C C . MET A 1 81 ? 4.524 -7.853 -12.272 1.00 98.38 81 MET A C 1
ATOM 647 O O . MET A 1 81 ? 3.495 -7.955 -11.609 1.00 98.38 81 MET A O 1
ATOM 651 N N . ASN A 1 82 ? 4.679 -6.873 -13.172 1.00 98.38 82 ASN A N 1
ATOM 652 C CA . ASN A 1 82 ? 3.659 -5.844 -13.389 1.00 98.38 82 ASN A CA 1
ATOM 653 C C . ASN A 1 82 ? 2.318 -6.450 -13.836 1.00 98.38 82 ASN A C 1
ATOM 655 O O . ASN A 1 82 ? 1.261 -5.957 -13.448 1.00 98.38 82 ASN A O 1
ATOM 659 N N . ALA A 1 83 ? 2.343 -7.474 -14.695 1.00 98.25 83 ALA A N 1
ATOM 660 C CA . ALA A 1 83 ? 1.134 -8.134 -15.179 1.00 98.25 83 ALA A CA 1
ATOM 661 C C . ALA A 1 83 ? 0.408 -8.880 -14.056 1.00 98.25 83 ALA A C 1
ATOM 663 O O . ALA A 1 83 ? -0.808 -8.747 -13.952 1.00 98.25 83 ALA A O 1
ATOM 664 N N . MET A 1 84 ? 1.148 -9.599 -13.210 1.00 98.31 84 MET A N 1
ATOM 665 C CA . MET A 1 84 ? 0.597 -10.299 -12.053 1.00 98.31 84 MET A CA 1
ATOM 666 C C . MET A 1 84 ? -0.020 -9.308 -11.061 1.00 98.31 84 MET A C 1
ATOM 668 O O . MET A 1 84 ? -1.203 -9.429 -10.758 1.00 98.31 84 MET A O 1
ATOM 672 N N . LEU A 1 85 ? 0.718 -8.270 -10.649 1.00 98.56 85 LEU A N 1
ATOM 673 C CA . LEU A 1 85 ? 0.232 -7.288 -9.671 1.00 98.56 85 LEU A CA 1
ATOM 674 C C . LEU A 1 85 ? -1.048 -6.582 -10.149 1.00 98.56 85 LEU A C 1
ATOM 676 O O . LEU A 1 85 ? -2.037 -6.461 -9.426 1.00 98.56 85 LEU A O 1
ATOM 680 N N . LEU A 1 86 ? -1.059 -6.130 -11.405 1.00 97.75 86 LEU A N 1
ATOM 681 C CA . LEU A 1 86 ? -2.245 -5.501 -11.988 1.00 97.75 86 LEU A CA 1
ATOM 682 C C . LEU A 1 86 ? -3.372 -6.518 -12.248 1.00 97.75 86 LEU A C 1
ATOM 684 O O . LEU A 1 86 ? -4.538 -6.137 -12.290 1.00 97.75 86 LEU A O 1
ATOM 688 N N . GLY A 1 87 ? -3.056 -7.800 -12.427 1.00 98.50 87 GLY A N 1
ATOM 689 C CA . GLY A 1 87 ? -4.042 -8.878 -12.480 1.00 98.50 87 GLY A CA 1
ATOM 690 C C . GLY A 1 87 ? -4.748 -9.052 -11.137 1.00 98.50 87 GLY A C 1
ATOM 691 O O . GLY A 1 87 ? -5.967 -8.912 -11.077 1.00 98.50 87 GLY A O 1
ATOM 692 N N . ALA A 1 88 ? -3.974 -9.235 -10.064 1.00 98.50 88 ALA A N 1
ATOM 693 C CA . ALA A 1 88 ? -4.473 -9.409 -8.700 1.00 98.50 88 ALA A CA 1
ATOM 694 C C . ALA A 1 88 ? -5.348 -8.232 -8.249 1.00 98.50 88 ALA A C 1
ATOM 696 O O . ALA A 1 88 ? -6.426 -8.426 -7.688 1.00 98.50 88 ALA A O 1
ATOM 697 N N . TRP A 1 89 ? -4.944 -6.996 -8.562 1.00 98.25 89 TRP A N 1
ATOM 698 C CA . TRP A 1 89 ? -5.784 -5.829 -8.292 1.00 98.25 89 TRP A CA 1
ATOM 699 C C . TRP A 1 89 ? -7.127 -5.930 -9.027 1.00 98.25 89 TRP A C 1
ATOM 701 O O . TRP A 1 89 ? -8.168 -5.797 -8.386 1.00 98.25 89 TRP A O 1
ATOM 711 N N . ARG A 1 90 ? -7.145 -6.197 -10.342 1.00 98.12 90 ARG A N 1
ATOM 712 C CA . ARG A 1 90 ? -8.411 -6.308 -11.099 1.00 98.12 90 ARG A CA 1
ATOM 713 C C . ARG A 1 90 ? -9.319 -7.427 -10.611 1.00 98.12 90 ARG A C 1
ATOM 715 O O . ARG A 1 90 ? -10.530 -7.290 -10.715 1.00 98.12 90 ARG A O 1
ATOM 722 N N . GLU A 1 91 ? -8.743 -8.526 -10.144 1.00 98.25 91 GLU A N 1
ATOM 723 C CA . GLU A 1 91 ? -9.504 -9.671 -9.652 1.00 98.25 91 GLU A CA 1
ATOM 724 C C . GLU A 1 91 ? -10.178 -9.381 -8.306 1.00 98.25 91 GLU A C 1
ATOM 726 O O . GLU A 1 91 ? -11.282 -9.856 -8.046 1.00 98.25 91 GLU A O 1
ATOM 731 N N . ARG A 1 92 ? -9.526 -8.586 -7.451 1.00 97.62 92 ARG A N 1
ATOM 732 C CA . ARG A 1 92 ? -9.956 -8.387 -6.062 1.00 97.62 92 ARG A CA 1
ATOM 733 C C . ARG A 1 92 ? -10.778 -7.131 -5.846 1.00 97.62 92 ARG A C 1
ATOM 735 O O . ARG A 1 92 ? -11.691 -7.149 -5.026 1.00 97.62 92 ARG A O 1
ATOM 742 N N . VAL A 1 93 ? -10.465 -6.056 -6.559 1.00 98.19 93 VAL A N 1
ATOM 743 C CA . VAL A 1 93 ? -11.066 -4.738 -6.339 1.00 98.19 93 VAL A CA 1
ATOM 744 C C . VAL A 1 93 ? -12.159 -4.494 -7.372 1.00 98.19 93 VAL A C 1
ATOM 746 O O . VAL A 1 93 ? -11.896 -4.520 -8.571 1.00 98.19 93 VAL A O 1
ATOM 749 N N . ALA A 1 94 ? -13.381 -4.224 -6.916 1.00 98.06 94 ALA A N 1
ATOM 750 C CA . ALA A 1 94 ? -14.491 -3.826 -7.778 1.00 98.06 94 ALA A CA 1
ATOM 751 C C . ALA A 1 94 ? -14.508 -2.306 -8.033 1.00 98.06 94 ALA A C 1
ATOM 753 O O . ALA A 1 94 ? -13.906 -1.523 -7.299 1.00 98.06 94 ALA A O 1
ATOM 754 N N . ASP A 1 95 ? -15.245 -1.852 -9.052 1.00 97.38 95 ASP A N 1
ATOM 755 C CA . ASP A 1 95 ? -15.327 -0.423 -9.409 1.00 97.38 95 ASP A CA 1
ATOM 756 C C . ASP A 1 95 ? -15.855 0.469 -8.274 1.00 97.38 95 ASP A C 1
ATOM 758 O O . ASP A 1 95 ? -15.476 1.635 -8.167 1.00 97.38 95 ASP A O 1
ATOM 762 N N . ASN A 1 96 ? -16.714 -0.076 -7.410 1.00 96.00 96 ASN A N 1
ATOM 763 C CA . ASN A 1 96 ? -17.296 0.617 -6.260 1.00 96.00 96 ASN A CA 1
ATOM 764 C C . ASN A 1 96 ? -16.521 0.410 -4.946 1.00 96.00 96 ASN A C 1
ATOM 766 O O . ASN A 1 96 ? -16.987 0.866 -3.896 1.00 96.00 96 ASN A O 1
ATOM 770 N N . ASP A 1 97 ? -15.374 -0.267 -4.994 1.00 97.12 97 ASP A N 1
ATOM 771 C CA . ASP A 1 97 ? -14.466 -0.395 -3.860 1.00 97.12 97 ASP A CA 1
ATOM 772 C C . ASP A 1 97 ? -13.525 0.817 -3.756 1.00 97.12 97 ASP A C 1
ATOM 774 O O . ASP A 1 97 ? -13.430 1.668 -4.641 1.00 97.12 97 ASP A O 1
ATOM 778 N N . THR A 1 98 ? -12.808 0.908 -2.641 1.00 95.75 98 THR A N 1
ATOM 779 C CA . THR A 1 98 ? -11.661 1.799 -2.449 1.00 95.75 98 THR A CA 1
ATOM 780 C C . THR A 1 98 ? -10.410 0.956 -2.257 1.00 95.75 98 THR A C 1
ATOM 782 O O . THR A 1 98 ? -10.435 -0.026 -1.523 1.00 95.75 98 THR A O 1
ATOM 785 N N . ILE A 1 99 ? -9.299 1.351 -2.867 1.00 97.19 99 ILE A N 1
ATOM 786 C CA . ILE A 1 99 ? -7.977 0.790 -2.598 1.00 97.19 99 ILE A CA 1
ATOM 787 C C . ILE A 1 99 ? -7.048 1.896 -2.108 1.00 97.19 99 ILE A C 1
ATOM 789 O O . ILE A 1 99 ? -6.937 2.958 -2.724 1.00 97.19 99 ILE A O 1
ATOM 793 N N . ILE A 1 100 ? -6.405 1.641 -0.972 1.00 96.00 100 ILE A N 1
ATOM 794 C CA . ILE A 1 100 ? -5.416 2.515 -0.353 1.00 96.00 100 ILE A CA 1
ATOM 795 C C . ILE A 1 100 ? -4.047 1.862 -0.541 1.00 96.00 100 ILE A C 1
ATOM 797 O O . ILE A 1 100 ? -3.760 0.829 0.065 1.00 96.00 100 ILE A O 1
ATOM 801 N N . CYS A 1 101 ? -3.213 2.453 -1.393 1.00 96.81 101 CYS A N 1
ATOM 802 C CA . CYS A 1 101 ? -1.831 2.026 -1.584 1.00 96.81 101 CYS A CA 1
ATOM 803 C C . CYS A 1 101 ? -0.924 2.765 -0.600 1.00 96.81 101 CYS A C 1
ATOM 805 O O . CYS A 1 101 ? -0.941 3.993 -0.569 1.00 96.81 101 CYS A O 1
ATOM 807 N N . LEU A 1 102 ? -0.119 2.043 0.178 1.00 96.00 102 LEU A N 1
ATOM 808 C CA . LEU A 1 102 ? 0.802 2.606 1.167 1.00 96.00 102 LEU A CA 1
ATOM 809 C C . LEU A 1 102 ? 2.188 2.866 0.588 1.00 96.00 102 LEU A C 1
ATOM 811 O O . LEU A 1 102 ? 3.195 2.564 1.208 1.00 96.00 102 LEU A O 1
ATOM 815 N N . GLY A 1 103 ? 2.223 3.469 -0.593 1.00 93.62 103 GLY A N 1
ATOM 816 C CA . GLY A 1 103 ? 3.431 4.062 -1.144 1.00 93.62 103 GLY A CA 1
ATOM 817 C C . GLY A 1 103 ? 4.194 3.177 -2.119 1.00 93.62 103 GLY A C 1
ATOM 818 O O . GLY A 1 103 ? 3.842 2.019 -2.360 1.00 93.62 103 GLY A O 1
ATOM 819 N N . ASP A 1 104 ? 5.221 3.783 -2.707 1.00 95.06 104 ASP A N 1
ATOM 820 C CA . ASP A 1 104 ? 6.186 3.196 -3.633 1.00 95.06 104 ASP A CA 1
ATOM 821 C C . ASP A 1 104 ? 5.514 2.467 -4.806 1.00 95.06 104 ASP A C 1
ATOM 823 O O . ASP A 1 104 ? 5.771 1.302 -5.130 1.00 95.06 104 ASP A O 1
ATOM 827 N N . VAL A 1 105 ? 4.631 3.200 -5.494 1.00 95.38 105 VAL A N 1
ATOM 828 C CA . VAL A 1 105 ? 3.903 2.695 -6.671 1.00 95.38 105 VAL A CA 1
ATOM 829 C C . VAL A 1 105 ? 4.874 2.396 -7.814 1.00 95.38 105 VAL A C 1
ATOM 831 O O . VAL A 1 105 ? 4.750 1.377 -8.494 1.00 95.38 105 VAL A O 1
ATOM 834 N N . THR A 1 106 ? 5.860 3.272 -8.011 1.00 93.38 106 THR A N 1
ATOM 835 C CA . THR A 1 106 ? 6.923 3.175 -9.020 1.00 93.38 106 THR A CA 1
ATOM 836 C C . THR A 1 106 ? 8.213 3.776 -8.471 1.00 93.38 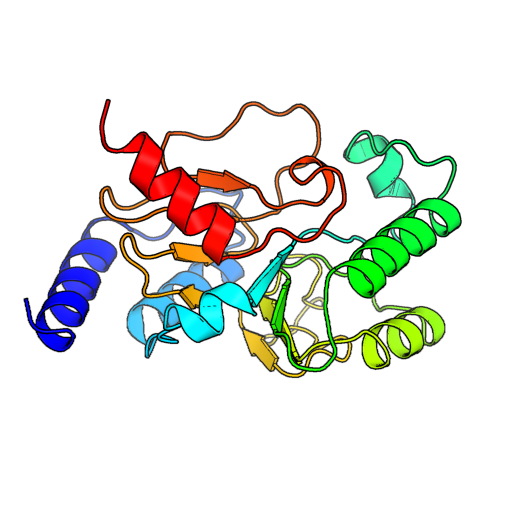106 THR A C 1
ATOM 838 O O . THR A 1 106 ? 8.170 4.786 -7.780 1.00 93.38 106 THR A O 1
ATOM 841 N N . LEU A 1 107 ? 9.381 3.230 -8.840 1.00 89.75 107 LEU A N 1
ATOM 842 C CA . LEU A 1 107 ? 10.678 3.801 -8.425 1.00 89.75 107 LEU A CA 1
ATOM 843 C C . LEU A 1 107 ? 10.938 5.194 -9.031 1.00 89.75 107 LEU A C 1
ATOM 845 O O . LEU A 1 107 ? 11.619 6.035 -8.448 1.00 89.75 107 LEU A O 1
ATOM 849 N N . ARG A 1 108 ? 10.466 5.410 -10.260 1.00 86.31 108 ARG A N 1
ATOM 850 C CA . ARG A 1 108 ? 10.670 6.635 -11.044 1.00 86.31 108 ARG A CA 1
ATOM 851 C C . ARG A 1 108 ? 9.327 7.148 -11.539 1.00 86.31 108 ARG A C 1
ATOM 853 O O . ARG A 1 108 ? 8.284 6.646 -11.148 1.00 86.31 108 ARG A O 1
ATOM 860 N N . GLU A 1 109 ? 9.336 8.183 -12.370 1.00 85.50 109 GLU A N 1
ATOM 861 C CA . GLU A 1 109 ? 8.124 8.579 -13.081 1.00 85.50 109 GLU A CA 1
ATOM 862 C C . GLU A 1 109 ? 7.605 7.416 -13.952 1.00 85.50 109 GLU A C 1
ATOM 864 O O . GLU A 1 109 ? 8.398 6.844 -14.708 1.00 85.50 109 GLU A O 1
ATOM 869 N N . PRO A 1 110 ? 6.321 7.023 -13.819 1.00 88.00 110 PRO A N 1
ATOM 870 C CA . PRO A 1 110 ? 5.756 5.924 -14.585 1.00 88.00 110 PRO A CA 1
ATOM 871 C C . PRO A 1 110 ? 5.770 6.252 -16.068 1.00 88.00 110 PRO A C 1
ATOM 873 O O . PRO A 1 110 ? 5.490 7.380 -16.481 1.00 88.00 110 PRO A O 1
ATOM 876 N N . SER A 1 111 ? 5.974 5.229 -16.891 1.00 91.56 111 SER A N 1
ATOM 877 C CA . SER A 1 111 ? 5.701 5.361 -18.314 1.00 91.56 111 SER A CA 1
ATOM 878 C C . SER A 1 111 ? 4.225 5.704 -18.555 1.00 91.56 111 SER A C 1
ATOM 880 O O . SER A 1 111 ? 3.332 5.285 -17.810 1.00 91.56 111 SER A O 1
ATOM 882 N N . ALA A 1 112 ? 3.935 6.382 -19.671 1.00 91.06 112 ALA A N 1
ATOM 883 C CA . ALA A 1 112 ? 2.557 6.649 -20.097 1.00 91.06 112 ALA A CA 1
ATOM 884 C C . ALA A 1 112 ? 1.704 5.365 -20.169 1.00 91.06 112 ALA A C 1
ATOM 886 O O . ALA A 1 112 ? 0.503 5.383 -19.902 1.00 91.06 112 ALA A O 1
ATOM 887 N N . ARG A 1 113 ? 2.338 4.222 -20.470 1.00 92.19 113 ARG A N 1
ATOM 888 C CA . ARG A 1 113 ? 1.697 2.904 -20.484 1.00 92.19 113 ARG A CA 1
ATOM 889 C C . ARG A 1 113 ? 1.244 2.468 -19.091 1.00 92.19 113 ARG A C 1
ATOM 891 O O . ARG A 1 113 ? 0.129 1.968 -18.967 1.00 92.19 113 ARG A O 1
ATOM 898 N N . ILE A 1 114 ? 2.082 2.604 -18.062 1.00 93.31 114 ILE A N 1
ATOM 899 C CA . ILE A 1 114 ? 1.691 2.252 -16.689 1.00 93.31 114 ILE A CA 1
ATOM 900 C C . ILE A 1 114 ? 0.678 3.237 -16.140 1.00 93.31 114 ILE A C 1
ATOM 902 O O . ILE A 1 114 ? -0.323 2.800 -15.581 1.00 93.31 114 ILE A O 1
ATOM 906 N N . LEU A 1 115 ? 0.865 4.531 -16.391 1.00 91.25 115 LEU A N 1
ATOM 907 C CA . LEU A 1 115 ? -0.095 5.549 -15.981 1.00 91.25 115 LEU A CA 1
ATOM 908 C C . LEU A 1 115 ? -1.489 5.283 -16.579 1.00 91.25 115 LEU A C 1
ATOM 910 O O . LEU A 1 115 ? -2.486 5.295 -15.861 1.00 91.25 115 LEU A O 1
ATOM 914 N N . SER A 1 116 ? -1.557 4.946 -17.873 1.00 91.25 116 SER A N 1
ATOM 915 C CA . SER A 1 116 ? -2.807 4.567 -18.547 1.00 91.25 116 SER A CA 1
ATOM 916 C C . SER A 1 116 ? -3.415 3.266 -18.009 1.00 91.25 116 SER A C 1
ATOM 918 O O . SER A 1 116 ? -4.636 3.118 -17.982 1.00 91.25 116 SER A O 1
ATOM 920 N N . LYS A 1 117 ? -2.590 2.302 -17.578 1.00 93.31 117 LYS A N 1
ATOM 921 C CA . LYS A 1 117 ? -3.092 1.086 -16.927 1.00 93.31 117 LYS A CA 1
ATOM 922 C C . LYS A 1 117 ? -3.686 1.408 -15.558 1.00 93.31 117 LYS A C 1
ATOM 924 O O . LYS A 1 117 ? -4.821 1.011 -15.328 1.00 93.31 117 LYS A O 1
ATOM 929 N N . LEU A 1 118 ? -2.954 2.134 -14.707 1.00 92.88 118 LEU A N 1
ATOM 930 C CA . LEU A 1 118 ? -3.373 2.527 -13.356 1.00 92.88 118 LEU A CA 1
ATOM 931 C C . LEU A 1 118 ? -4.671 3.342 -13.367 1.00 92.88 118 LEU A C 1
ATOM 933 O O . LEU A 1 118 ? -5.573 3.055 -12.583 1.00 92.88 118 LEU A O 1
ATOM 937 N N . SER A 1 119 ? -4.820 4.289 -14.299 1.00 90.38 119 SER A N 1
ATOM 938 C CA . SER A 1 119 ? -6.041 5.103 -14.401 1.00 90.38 119 SER A CA 1
ATOM 939 C C . SER A 1 119 ? -7.295 4.289 -14.736 1.00 90.38 119 SER A C 1
ATOM 941 O O . SER A 1 119 ? -8.403 4.697 -14.399 1.00 90.38 119 SER A O 1
ATOM 943 N N . ARG A 1 120 ? -7.129 3.119 -15.367 1.00 92.81 120 ARG A N 1
ATOM 944 C CA . ARG A 1 120 ? -8.209 2.191 -15.738 1.00 92.81 120 ARG A CA 1
ATOM 945 C C . ARG A 1 120 ? -8.403 1.052 -14.737 1.00 92.81 120 ARG A C 1
ATOM 947 O O . ARG A 1 120 ? -9.186 0.146 -15.011 1.00 92.81 120 ARG A O 1
ATOM 954 N N . MET A 1 121 ? -7.651 1.035 -13.639 1.00 96.31 121 MET A N 1
ATOM 955 C CA . MET A 1 121 ? -7.828 0.027 -12.597 1.00 96.31 121 MET A CA 1
ATOM 956 C C . MET A 1 121 ? -9.092 0.315 -11.783 1.00 96.31 121 MET A C 1
ATOM 958 O O . MET A 1 121 ? -9.356 1.492 -11.496 1.00 96.31 121 MET A O 1
ATOM 962 N N . PRO A 1 122 ? -9.844 -0.736 -11.403 1.00 97.50 122 PRO A N 1
ATOM 963 C CA . PRO A 1 122 ? -11.076 -0.599 -10.646 1.00 97.50 122 PRO A CA 1
ATOM 964 C C . PRO A 1 122 ? -10.824 -0.015 -9.255 1.00 97.50 122 PRO A C 1
ATOM 966 O O . PRO A 1 122 ? -9.732 -0.132 -8.682 1.00 97.50 122 PRO A O 1
ATOM 969 N N . GLY A 1 123 ? -11.877 0.603 -8.731 1.00 96.62 123 GLY A N 1
ATOM 970 C CA . GLY A 1 123 ? -11.932 1.200 -7.408 1.00 96.62 123 GLY A CA 1
ATOM 971 C C . GLY A 1 123 ? -11.438 2.645 -7.357 1.00 96.62 123 GLY A C 1
ATOM 972 O O . GLY A 1 123 ? -10.676 3.125 -8.207 1.00 96.62 123 GLY A O 1
ATOM 973 N N . ARG A 1 124 ? -11.866 3.344 -6.306 1.00 95.38 124 ARG A N 1
ATOM 974 C CA . ARG A 1 124 ? -11.321 4.644 -5.916 1.00 95.38 124 ARG A CA 1
ATOM 975 C C . ARG A 1 124 ? -9.921 4.453 -5.338 1.00 95.38 124 ARG A C 1
ATOM 977 O O . ARG A 1 124 ? -9.733 3.684 -4.400 1.00 95.38 124 ARG A O 1
ATOM 984 N N . LYS A 1 125 ? -8.949 5.167 -5.884 1.00 94.31 125 LYS A N 1
ATOM 985 C CA . LYS A 1 125 ? -7.516 5.015 -5.637 1.00 94.31 125 LYS A CA 1
ATOM 986 C C . LYS A 1 125 ? -7.023 6.090 -4.678 1.00 94.31 125 LYS A C 1
ATOM 988 O O . LYS A 1 125 ? -7.029 7.270 -5.023 1.00 94.31 125 LYS A O 1
ATOM 993 N N . LEU A 1 126 ? -6.560 5.692 -3.497 1.00 93.19 126 LEU A N 1
ATOM 994 C CA . LEU A 1 126 ? -5.936 6.582 -2.516 1.00 93.19 126 LEU A CA 1
ATOM 995 C C . LEU A 1 126 ? -4.472 6.182 -2.315 1.00 93.19 126 LEU A C 1
ATOM 997 O O . LEU A 1 126 ? -4.176 5.000 -2.176 1.00 93.19 126 LEU A O 1
ATOM 1001 N N . LEU A 1 127 ? -3.560 7.151 -2.324 1.00 91.56 127 LEU A N 1
ATOM 1002 C CA . LEU A 1 127 ? -2.134 6.911 -2.098 1.00 91.56 127 LEU A CA 1
ATOM 1003 C C . LEU A 1 127 ? -1.708 7.526 -0.767 1.00 91.56 127 LEU A C 1
ATOM 1005 O O . LEU A 1 127 ? -1.811 8.739 -0.581 1.00 91.56 127 LEU A O 1
ATOM 1009 N N . VAL A 1 128 ? -1.184 6.697 0.129 1.00 89.75 128 VAL A N 1
ATOM 1010 C CA . VAL A 1 128 ? -0.321 7.135 1.225 1.00 89.75 128 VAL A CA 1
ATOM 1011 C C . VAL A 1 128 ? 1.110 7.103 0.702 1.00 89.75 128 VAL A C 1
ATOM 1013 O O . VAL A 1 128 ? 1.661 6.032 0.498 1.00 89.75 128 VAL A O 1
ATOM 1016 N N . ALA A 1 129 ? 1.676 8.268 0.407 1.00 85.19 129 ALA A N 1
ATOM 1017 C CA . ALA A 1 129 ? 2.905 8.388 -0.366 1.00 85.19 129 ALA A CA 1
ATOM 1018 C C . ALA A 1 129 ? 4.130 7.800 0.353 1.00 85.19 129 ALA A C 1
ATOM 1020 O O . ALA A 1 129 ? 4.409 8.123 1.512 1.00 85.19 129 ALA A O 1
ATOM 1021 N N . GLY A 1 130 ? 4.881 6.983 -0.381 1.00 87.31 130 GLY A N 1
ATOM 1022 C CA . GLY A 1 130 ? 6.176 6.454 0.018 1.00 87.31 130 GLY A CA 1
ATOM 1023 C C . GLY A 1 130 ? 7.345 7.325 -0.414 1.00 87.31 130 GLY A C 1
ATOM 1024 O O . GLY A 1 130 ? 7.177 8.354 -1.079 1.00 87.31 130 GLY A O 1
ATOM 1025 N N . ASN A 1 131 ? 8.555 6.929 -0.023 1.00 85.19 131 ASN A N 1
ATOM 1026 C CA . ASN A 1 131 ? 9.755 7.718 -0.290 1.00 85.19 131 ASN A CA 1
ATOM 1027 C C . ASN A 1 131 ? 10.070 7.827 -1.793 1.00 85.19 131 ASN A C 1
ATOM 1029 O O . ASN A 1 131 ? 10.692 8.807 -2.210 1.00 85.19 131 ASN A O 1
ATOM 1033 N N . HIS A 1 132 ? 9.626 6.879 -2.624 1.00 85.94 132 HIS A N 1
ATOM 1034 C CA . HIS A 1 132 ? 9.783 6.941 -4.082 1.00 85.94 132 HIS A CA 1
ATOM 1035 C C . HIS A 1 132 ? 8.669 7.716 -4.801 1.00 85.94 132 HIS A C 1
ATOM 1037 O O . HIS A 1 132 ? 8.772 7.999 -6.000 1.00 85.94 132 HIS A O 1
ATOM 1043 N N . ASP A 1 133 ? 7.638 8.148 -4.077 1.00 86.44 133 ASP A N 1
ATOM 1044 C CA . ASP A 1 133 ? 6.506 8.879 -4.649 1.00 86.44 133 ASP A CA 1
ATOM 1045 C C . ASP A 1 133 ? 6.722 10.402 -4.690 1.00 86.44 133 ASP A C 1
ATOM 1047 O O . ASP A 1 133 ? 5.882 11.154 -5.194 1.00 86.44 133 ASP A O 1
ATOM 1051 N N . PHE A 1 134 ? 7.885 10.867 -4.227 1.00 79.75 134 PHE A N 1
ATOM 1052 C CA . PHE A 1 134 ? 8.326 12.257 -4.300 1.00 79.75 134 PHE A CA 1
ATOM 1053 C C . PHE A 1 134 ? 9.399 12.446 -5.380 1.00 79.75 134 PHE A C 1
ATOM 1055 O O . PHE A 1 134 ? 10.308 11.628 -5.520 1.00 79.75 134 PHE A O 1
ATOM 1062 N N . LEU A 1 135 ? 9.343 13.552 -6.132 1.00 69.88 135 LEU A N 1
ATOM 1063 C CA . LEU A 1 135 ? 10.498 13.978 -6.931 1.00 69.88 135 LEU A CA 1
ATOM 1064 C C . LEU A 1 135 ? 11.521 14.727 -6.069 1.00 69.88 135 LEU A C 1
ATOM 1066 O O . LEU A 1 135 ? 11.140 15.379 -5.090 1.00 69.88 135 LEU A O 1
ATOM 1070 N N . PRO A 1 136 ? 12.809 14.715 -6.467 1.00 68.19 136 PRO A N 1
ATOM 1071 C CA . PRO A 1 136 ? 13.806 15.604 -5.887 1.00 68.19 136 PRO A CA 1
ATOM 1072 C C . PRO A 1 136 ? 13.312 17.057 -5.877 1.00 68.19 136 PRO A C 1
ATOM 1074 O O . PRO A 1 136 ? 12.934 17.600 -6.913 1.00 68.19 136 PRO A O 1
ATOM 1077 N N . GLY A 1 137 ? 13.297 17.675 -4.695 1.00 66.00 137 GLY A N 1
ATOM 1078 C CA . GLY A 1 137 ? 12.910 19.077 -4.512 1.00 66.00 137 GLY A CA 1
ATOM 1079 C C . GLY A 1 137 ? 11.404 19.371 -4.487 1.00 66.00 137 GLY A C 1
ATOM 1080 O O . GLY A 1 137 ? 11.040 20.530 -4.318 1.00 66.00 137 GLY A O 1
ATOM 1081 N N . GLN A 1 138 ? 10.518 18.377 -4.622 1.00 66.50 138 GLN A N 1
ATOM 1082 C CA . GLN A 1 138 ? 9.073 18.603 -4.477 1.00 66.50 138 GLN A CA 1
ATOM 1083 C C . GLN A 1 138 ? 8.623 18.560 -3.019 1.00 66.50 138 GLN A C 1
ATOM 1085 O O . GLN A 1 138 ? 9.109 17.736 -2.251 1.00 66.50 138 GLN A O 1
ATOM 1090 N N . GLU A 1 139 ? 7.643 19.398 -2.661 1.00 59.06 139 GLU A N 1
ATOM 1091 C CA . GLU A 1 139 ? 7.016 19.420 -1.330 1.00 59.06 139 GLU A CA 1
ATOM 1092 C C . GLU A 1 139 ? 5.723 18.586 -1.233 1.00 59.06 139 GLU A C 1
ATOM 1094 O O . GLU A 1 139 ? 5.327 18.226 -0.123 1.00 59.06 139 GLU A O 1
ATOM 1099 N N . TRP A 1 140 ? 5.138 18.172 -2.363 1.00 61.44 140 TRP A N 1
ATOM 1100 C CA . TRP A 1 140 ? 3.907 17.371 -2.439 1.00 61.44 140 TRP A CA 1
ATOM 1101 C C . TRP A 1 140 ? 4.124 16.066 -3.235 1.00 61.44 140 TRP A C 1
ATOM 1103 O O . TRP A 1 140 ? 4.922 16.085 -4.176 1.00 61.44 140 TRP A O 1
ATOM 1113 N N . PRO A 1 141 ? 3.483 14.934 -2.870 1.00 67.12 141 PRO A N 1
ATOM 1114 C CA . PRO A 1 141 ? 3.666 13.666 -3.575 1.00 67.12 141 PRO A CA 1
ATOM 1115 C C . PRO A 1 141 ? 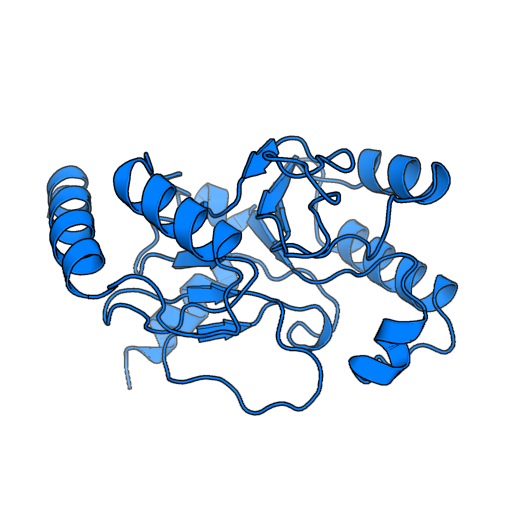3.011 13.661 -4.960 1.00 67.12 141 PRO A C 1
ATOM 1117 O O . PRO A 1 141 ? 2.048 14.385 -5.227 1.00 67.12 141 PRO A O 1
ATOM 1120 N N . LYS A 1 142 ? 3.521 12.803 -5.847 1.00 70.75 142 LYS A N 1
ATOM 1121 C CA . LYS A 1 142 ? 2.900 12.556 -7.151 1.00 70.75 142 LYS A CA 1
ATOM 1122 C C . LYS A 1 142 ? 1.571 11.838 -6.974 1.00 70.75 142 LYS A C 1
ATOM 1124 O O . LYS A 1 142 ? 1.434 10.969 -6.120 1.00 70.75 142 LYS A O 1
ATOM 1129 N N . THR A 1 143 ? 0.619 12.140 -7.852 1.00 72.69 143 THR A N 1
ATOM 1130 C CA . THR A 1 143 ? -0.681 11.469 -7.832 1.00 72.69 143 THR A CA 1
ATOM 1131 C C . THR A 1 143 ? -0.686 10.142 -8.574 1.00 72.69 143 THR A C 1
ATOM 1133 O O . THR A 1 143 ? -1.453 9.273 -8.207 1.00 72.69 143 THR A O 1
ATOM 1136 N N . TYR A 1 144 ? 0.139 9.947 -9.611 1.00 74.06 144 TYR A N 1
ATOM 1137 C CA . TYR A 1 144 ? 0.164 8.723 -10.438 1.00 74.06 144 TYR A CA 1
ATOM 1138 C C . TYR A 1 144 ? -1.211 8.259 -10.966 1.00 74.06 144 TYR A C 1
ATOM 1140 O O . TYR A 1 144 ? -1.414 7.077 -11.241 1.00 74.06 144 TYR A O 1
ATOM 1148 N N . GLY A 1 145 ? -2.168 9.180 -11.113 1.00 78.00 145 GLY A N 1
ATOM 1149 C CA . GLY A 1 145 ? -3.547 8.843 -11.485 1.00 78.00 145 GLY A CA 1
ATOM 1150 C C . GLY A 1 145 ? -4.400 8.281 -10.339 1.00 78.00 145 GLY A C 1
ATOM 1151 O O . GLY A 1 145 ? -5.477 7.748 -10.595 1.00 78.00 145 GLY A O 1
ATOM 1152 N N . PHE A 1 146 ? -3.935 8.394 -9.094 1.00 88.75 146 PHE A N 1
ATOM 1153 C CA . PHE A 1 146 ? -4.744 8.205 -7.896 1.00 88.75 146 PHE A CA 1
ATOM 1154 C C . PHE A 1 146 ? -5.664 9.409 -7.690 1.00 88.75 146 PHE A C 1
ATOM 1156 O O . PHE A 1 146 ? -5.304 10.548 -7.992 1.00 88.75 146 PHE A O 1
ATOM 1163 N N . ASP A 1 147 ? -6.848 9.145 -7.143 1.00 87.56 147 ASP A N 1
ATOM 1164 C CA . ASP A 1 147 ? -7.898 10.142 -6.932 1.00 87.56 147 ASP A CA 1
ATOM 1165 C C . ASP A 1 147 ? -7.549 11.113 -5.796 1.00 87.56 147 ASP A C 1
ATOM 1167 O O . ASP A 1 147 ? -8.008 12.254 -5.783 1.00 87.56 147 ASP A O 1
ATOM 1171 N N . ALA A 1 148 ? -6.743 10.667 -4.830 1.00 85.56 148 ALA A N 1
ATOM 1172 C CA . ALA A 1 148 ? -6.162 11.524 -3.807 1.00 85.56 148 ALA A CA 1
ATOM 1173 C C . ALA A 1 148 ? -4.859 10.938 -3.261 1.00 85.56 148 ALA A C 1
ATOM 1175 O O . ALA A 1 148 ? -4.666 9.721 -3.225 1.00 85.56 148 ALA A O 1
ATOM 1176 N N . THR A 1 149 ? -3.992 11.825 -2.780 1.00 82.69 149 THR A N 1
ATOM 1177 C CA . THR A 1 149 ? -2.706 11.469 -2.182 1.00 82.69 149 THR A CA 1
ATOM 1178 C C . THR A 1 149 ? -2.504 12.190 -0.865 1.00 82.69 149 THR A C 1
ATOM 1180 O O . THR A 1 149 ? -2.775 13.388 -0.769 1.00 82.69 149 THR A O 1
ATOM 1183 N N . ALA A 1 150 ? -1.974 11.485 0.122 1.00 78.62 150 ALA A N 1
ATOM 1184 C CA . ALA A 1 150 ? -1.614 12.028 1.420 1.00 78.62 150 ALA A CA 1
ATOM 1185 C C . ALA A 1 150 ? -0.268 11.442 1.869 1.00 78.62 150 ALA A C 1
ATOM 1187 O O . ALA A 1 150 ? 0.092 10.352 1.441 1.00 78.62 150 ALA A O 1
ATOM 1188 N N . PRO A 1 151 ? 0.492 12.119 2.740 1.00 72.38 151 PRO A N 1
ATOM 1189 C CA . PRO A 1 151 ? 1.692 11.530 3.339 1.00 72.38 151 PRO A CA 1
ATOM 1190 C C . PRO A 1 151 ? 1.372 10.421 4.360 1.00 72.38 151 PRO A C 1
ATOM 1192 O O . PRO A 1 151 ? 2.237 9.619 4.693 1.00 72.38 151 PRO A O 1
ATOM 1195 N N . THR A 1 152 ? 0.147 10.388 4.891 1.00 74.44 152 THR A N 1
ATOM 1196 C CA . THR A 1 152 ? -0.333 9.414 5.885 1.00 74.44 152 THR A CA 1
ATOM 1197 C C . THR A 1 152 ? -1.865 9.464 5.966 1.00 74.44 152 THR A C 1
ATOM 1199 O O . THR A 1 152 ? -2.483 10.453 5.555 1.00 74.44 152 THR A O 1
ATOM 1202 N N . MET A 1 153 ? -2.485 8.386 6.448 1.00 81.06 153 MET A N 1
ATOM 1203 C CA . MET A 1 153 ? -3.927 8.268 6.692 1.00 81.06 153 MET A CA 1
ATOM 1204 C C . MET A 1 153 ? -4.183 7.516 8.004 1.00 81.06 153 MET A C 1
ATOM 1206 O O . MET A 1 153 ? -3.337 6.771 8.472 1.00 81.06 153 MET A O 1
ATOM 1210 N N . VAL A 1 154 ? -5.366 7.660 8.604 1.00 78.75 154 VAL A N 1
ATOM 1211 C CA . VAL A 1 154 ? -5.792 6.838 9.752 1.00 78.75 154 VAL A CA 1
ATOM 1212 C C . VAL A 1 154 ? -7.182 6.313 9.468 1.00 78.75 154 VAL A C 1
ATOM 1214 O O . VAL A 1 154 ? -8.079 7.076 9.104 1.00 78.75 154 VAL A O 1
ATOM 1217 N N . CYS A 1 155 ? -7.358 5.013 9.677 1.00 80.19 155 CYS A N 1
ATOM 1218 C CA . CYS A 1 155 ? -8.672 4.395 9.740 1.00 80.19 155 CYS A CA 1
ATOM 1219 C C . CYS A 1 155 ? -9.115 4.332 11.202 1.00 80.19 155 CYS A C 1
ATOM 1221 O O . CYS A 1 155 ? -8.515 3.627 12.015 1.00 80.19 155 CYS A O 1
ATOM 1223 N N . ASN A 1 156 ? -10.180 5.061 11.538 1.00 72.56 156 ASN A N 1
ATOM 1224 C CA . ASN A 1 156 ? -10.754 5.067 12.887 1.00 72.56 156 ASN A CA 1
ATOM 1225 C C . ASN A 1 156 ? -11.597 3.811 13.140 1.00 72.56 156 ASN A C 1
ATOM 1227 O O . ASN A 1 156 ? -12.827 3.854 13.168 1.00 72.56 156 ASN A O 1
ATOM 1231 N N . THR A 1 157 ? -10.916 2.681 13.283 1.00 73.50 157 THR A N 1
ATOM 1232 C CA . THR A 1 157 ? -11.498 1.385 13.634 1.00 73.50 157 THR A CA 1
ATOM 1233 C C . THR A 1 157 ? -11.290 1.106 15.127 1.00 73.50 157 THR A C 1
ATOM 1235 O O . THR A 1 157 ? -10.745 1.933 15.854 1.00 73.50 157 THR A O 1
ATOM 1238 N N . GLY A 1 158 ? -11.752 -0.041 15.625 1.00 68.19 158 GLY A N 1
ATOM 1239 C CA . GLY A 1 158 ? -11.419 -0.501 16.979 1.00 68.19 158 GLY A CA 1
ATOM 1240 C C . GLY A 1 158 ? -10.541 -1.742 16.875 1.00 68.19 158 GLY A C 1
ATOM 1241 O O . GLY A 1 158 ? -11.134 -2.813 16.672 1.00 68.19 158 GLY A O 1
ATOM 1242 N N . PRO A 1 159 ? -9.194 -1.630 16.935 1.00 78.69 159 PRO A N 1
ATOM 1243 C CA . PRO A 1 159 ? -8.342 -0.454 17.252 1.00 78.69 159 PRO A CA 1
ATOM 1244 C C . PRO A 1 159 ? -8.124 0.533 16.079 1.00 78.69 159 PRO A C 1
ATOM 1246 O O . PRO A 1 159 ? -8.345 0.124 14.939 1.00 78.69 159 PRO A O 1
ATOM 1249 N N . PRO A 1 160 ? -7.682 1.793 16.300 1.00 80.12 160 PRO A N 1
ATOM 1250 C CA . PRO A 1 160 ? -7.282 2.704 15.224 1.00 80.12 160 PRO A CA 1
ATOM 1251 C C . PRO A 1 160 ? -6.078 2.183 14.438 1.00 80.12 160 PRO A C 1
ATOM 1253 O O . PRO A 1 160 ? -5.156 1.599 15.016 1.00 80.12 160 PRO A O 1
ATOM 1256 N N . LEU A 1 161 ? -6.078 2.443 13.129 1.00 87.25 161 LEU A N 1
ATOM 1257 C CA . LEU A 1 161 ? -5.028 1.999 12.215 1.00 87.25 161 LEU A CA 1
ATOM 1258 C C . LEU A 1 161 ? -4.366 3.194 11.522 1.00 87.25 161 LEU A C 1
ATOM 1260 O O . LEU A 1 161 ? -4.891 3.670 10.509 1.00 87.25 161 LEU A O 1
ATOM 1264 N N . PRO A 1 162 ? -3.233 3.700 12.040 1.00 86.06 162 PRO A N 1
ATOM 1265 C CA . PRO A 1 162 ? -2.353 4.578 11.283 1.00 86.06 162 PRO A CA 1
ATOM 1266 C C . PRO A 1 162 ? -1.803 3.837 10.064 1.00 86.06 162 PRO A C 1
ATOM 1268 O O . PRO A 1 162 ? -1.149 2.803 10.205 1.00 86.06 162 PRO A O 1
ATOM 1271 N N . LEU A 1 163 ? -2.090 4.373 8.884 1.00 90.12 163 LEU A N 1
ATOM 1272 C CA . LEU A 1 163 ? -1.618 3.910 7.590 1.00 90.12 163 LEU A CA 1
ATOM 1273 C C . LEU A 1 163 ? -0.449 4.793 7.154 1.00 90.12 163 LEU A C 1
ATOM 1275 O O . LEU A 1 163 ? -0.628 5.983 6.879 1.00 90.12 163 LEU A O 1
ATOM 1279 N N . THR A 1 164 ? 0.739 4.213 7.081 1.00 88.56 164 THR A N 1
ATOM 1280 C CA . THR A 1 164 ? 1.972 4.896 6.671 1.00 88.56 164 THR A CA 1
ATOM 1281 C C . THR A 1 164 ? 2.684 4.071 5.610 1.00 88.56 164 THR A C 1
ATOM 1283 O O . THR A 1 164 ? 2.425 2.883 5.487 1.00 88.56 164 THR A O 1
ATOM 1286 N N . HIS A 1 165 ? 3.570 4.671 4.821 1.00 91.38 165 HIS A N 1
ATOM 1287 C CA . HIS A 1 165 ? 4.450 3.867 3.972 1.00 91.38 165 HIS A CA 1
ATOM 1288 C C . HIS A 1 165 ? 5.562 3.227 4.812 1.00 91.38 165 HIS A C 1
ATOM 1290 O O . HIS A 1 165 ? 5.616 2.011 4.974 1.00 91.38 165 HIS A O 1
ATOM 1296 N N . GLU A 1 166 ? 6.401 4.057 5.429 1.00 89.19 166 GLU A N 1
ATOM 1297 C CA . GLU A 1 166 ? 7.404 3.590 6.380 1.00 89.19 166 GLU A CA 1
ATOM 1298 C C . GLU A 1 166 ? 6.750 3.214 7.718 1.00 89.19 166 GLU A C 1
ATOM 1300 O O . GLU A 1 166 ? 5.809 3.894 8.151 1.00 89.19 166 GLU A O 1
ATOM 1305 N N . PRO A 1 167 ? 7.234 2.162 8.396 1.00 88.31 167 PRO A N 1
ATOM 1306 C CA . PRO A 1 167 ? 6.758 1.813 9.728 1.00 88.31 167 PRO A CA 1
ATOM 1307 C C . PRO A 1 167 ? 7.040 2.935 10.728 1.00 88.31 167 PRO A C 1
ATOM 1309 O O . PRO A 1 167 ? 8.072 3.607 10.669 1.00 88.31 167 PRO A O 1
ATOM 1312 N N . LEU A 1 168 ? 6.136 3.107 11.688 1.00 81.88 168 LEU A N 1
ATOM 1313 C CA . LEU A 1 168 ? 6.386 3.991 12.821 1.00 81.88 168 LEU A CA 1
ATOM 1314 C C . LEU A 1 168 ? 7.484 3.407 13.720 1.00 81.88 168 LEU A C 1
ATOM 1316 O O . LEU A 1 168 ? 7.524 2.214 13.984 1.00 81.88 168 LEU A O 1
ATOM 1320 N N . GLU A 1 169 ? 8.358 4.258 14.254 1.00 78.75 169 GLU A N 1
ATOM 1321 C CA . GLU A 1 169 ? 9.399 3.809 15.193 1.00 78.75 169 GLU A CA 1
ATOM 1322 C C . GLU A 1 169 ? 8.793 3.280 16.505 1.00 78.75 169 GLU A C 1
ATOM 1324 O O . GLU A 1 169 ? 9.288 2.334 17.114 1.00 78.75 169 GLU A O 1
ATOM 1329 N N . THR A 1 170 ? 7.698 3.893 16.951 1.00 75.12 170 THR A N 1
ATOM 1330 C CA . THR A 1 170 ? 6.925 3.474 18.120 1.00 75.12 170 THR A CA 1
ATOM 1331 C C . THR A 1 170 ? 5.451 3.475 17.747 1.00 75.12 170 THR A C 1
ATOM 1333 O O . THR A 1 170 ? 4.969 4.411 17.115 1.00 75.12 170 THR A O 1
ATOM 1336 N N . VAL A 1 171 ? 4.721 2.436 18.150 1.00 76.88 171 VAL A N 1
ATOM 1337 C CA . VAL A 1 171 ? 3.270 2.346 17.956 1.00 76.88 171 VAL A CA 1
ATOM 1338 C C . VAL A 1 171 ? 2.594 2.545 19.312 1.00 76.88 171 VAL A C 1
ATOM 1340 O O . VAL A 1 171 ? 2.954 1.863 20.274 1.00 76.88 171 VAL A O 1
ATOM 1343 N N . PRO A 1 172 ? 1.625 3.469 19.441 1.00 76.56 172 PRO A N 1
ATOM 1344 C CA . PRO A 1 172 ? 0.854 3.607 20.671 1.00 76.56 172 PRO A CA 1
ATOM 1345 C C . PRO A 1 172 ? 0.151 2.292 21.017 1.00 76.56 172 PRO A C 1
ATOM 1347 O O . PRO A 1 172 ? -0.431 1.663 20.142 1.00 76.56 172 PRO A O 1
ATOM 1350 N N . ALA A 1 173 ? 0.117 1.917 22.298 1.00 7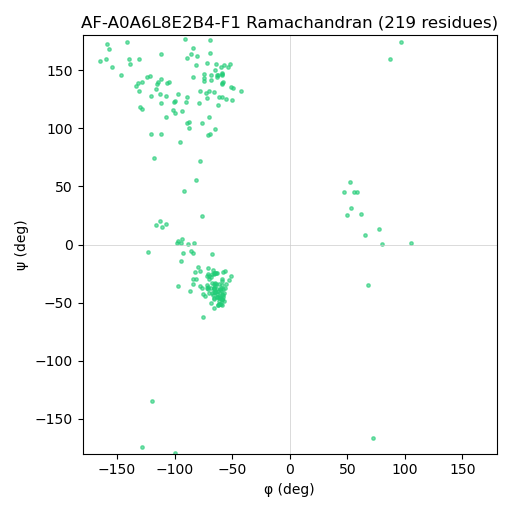5.56 173 ALA A N 1
ATOM 1351 C CA . ALA A 1 173 ? -0.383 0.607 22.743 1.00 75.56 173 ALA A CA 1
ATOM 1352 C C . ALA A 1 173 ? -1.830 0.265 22.317 1.00 75.56 173 ALA A C 1
ATOM 1354 O O . ALA A 1 173 ? -2.201 -0.903 22.278 1.00 75.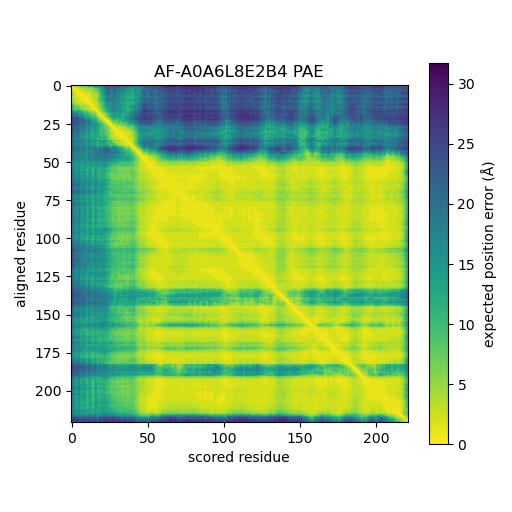56 173 ALA A O 1
ATOM 1355 N N . HIS A 1 174 ? -2.659 1.269 22.015 1.00 76.88 174 HIS A N 1
ATOM 1356 C CA . HIS A 1 174 ? -4.050 1.094 21.581 1.00 76.88 174 HIS A CA 1
ATOM 1357 C C . HIS A 1 174 ? -4.230 1.154 20.054 1.00 76.88 174 HIS A C 1
ATOM 1359 O O . HIS A 1 174 ? -5.360 1.080 19.577 1.00 76.88 174 HIS A O 1
ATOM 1365 N N . CYS A 1 175 ? -3.144 1.321 19.299 1.00 82.38 175 CYS A N 1
ATOM 1366 C CA . CYS A 1 175 ? -3.129 1.407 17.843 1.00 82.38 175 CYS A CA 1
ATOM 1367 C C . CYS A 1 175 ? -2.456 0.183 17.230 1.00 82.38 175 CYS A C 1
ATOM 1369 O O . CYS A 1 175 ? -1.700 -0.532 17.885 1.00 82.38 175 CYS A O 1
ATOM 1371 N N . VAL A 1 176 ? -2.684 -0.003 15.934 1.00 88.75 176 VAL A N 1
ATOM 1372 C CA . VAL A 1 176 ? -1.889 -0.915 15.111 1.00 88.75 176 VAL A CA 1
ATOM 1373 C C . VAL A 1 176 ? -1.460 -0.168 13.857 1.00 88.75 176 VAL A C 1
ATOM 1375 O O . VAL A 1 176 ? -2.307 0.276 13.088 1.00 88.75 176 VAL A O 1
ATOM 1378 N N . ASN A 1 177 ? -0.156 -0.004 13.647 1.00 90.12 177 ASN A N 1
ATOM 1379 C CA . ASN A 1 177 ? 0.363 0.634 12.446 1.00 90.12 177 ASN A CA 1
ATOM 1380 C C . ASN A 1 177 ? 0.339 -0.354 11.280 1.00 90.12 177 ASN A C 1
ATOM 1382 O O . ASN A 1 177 ? 0.958 -1.415 11.343 1.00 90.12 177 ASN A O 1
ATOM 1386 N N . VAL A 1 178 ? -0.366 0.011 10.213 1.00 94.31 178 VAL A N 1
ATOM 1387 C CA . VAL A 1 178 ? -0.329 -0.715 8.947 1.00 94.31 178 VAL A CA 1
ATOM 1388 C C . VAL A 1 178 ? 0.613 0.029 8.013 1.00 94.31 178 VAL A C 1
ATOM 1390 O O . VAL A 1 178 ? 0.437 1.228 7.790 1.00 94.31 178 VAL A O 1
ATOM 1393 N N . HIS A 1 179 ? 1.625 -0.667 7.509 1.00 94.38 179 HIS A N 1
ATOM 1394 C CA . HIS A 1 179 ? 2.722 -0.061 6.768 1.00 94.38 179 HIS A CA 1
ATOM 1395 C C . HIS A 1 179 ? 3.193 -0.911 5.586 1.00 94.38 179 HIS A C 1
ATOM 1397 O O . HIS A 1 179 ? 2.735 -2.034 5.406 1.00 94.38 179 HIS A O 1
ATOM 1403 N N . GLY A 1 180 ? 4.106 -0.371 4.785 1.00 94.81 180 GLY A N 1
ATOM 1404 C CA . GLY A 1 180 ? 4.819 -1.054 3.706 1.00 94.81 180 GLY A CA 1
ATOM 1405 C C . GLY A 1 180 ? 6.330 -1.056 3.938 1.00 94.81 180 GLY A C 1
ATOM 1406 O O . GLY A 1 180 ? 6.788 -1.301 5.062 1.00 94.81 180 GLY A O 1
ATOM 1407 N N . HIS A 1 181 ? 7.096 -0.741 2.891 1.00 94.31 181 HIS A N 1
ATOM 1408 C CA . HIS A 1 181 ? 8.525 -0.397 2.874 1.00 94.31 181 HIS A CA 1
ATOM 1409 C C . HIS A 1 181 ? 9.513 -1.530 3.221 1.00 94.31 181 HIS A C 1
ATOM 1411 O O . HIS A 1 181 ? 10.625 -1.610 2.693 1.00 94.31 181 HIS A O 1
ATOM 1417 N N . ILE A 1 182 ? 9.153 -2.438 4.131 1.00 91.62 182 ILE A N 1
ATOM 1418 C CA . ILE A 1 182 ? 10.025 -3.530 4.574 1.00 91.62 182 ILE A CA 1
ATOM 1419 C C . ILE A 1 182 ? 9.856 -4.736 3.640 1.00 91.62 182 ILE A C 1
ATOM 1421 O O . ILE A 1 182 ? 8.927 -5.530 3.783 1.00 91.62 182 ILE A O 1
ATOM 1425 N N . HIS A 1 183 ? 10.801 -4.902 2.716 1.00 92.38 183 HIS A N 1
ATOM 1426 C CA . HIS A 1 183 ? 10.840 -6.007 1.751 1.00 92.38 183 HIS A CA 1
ATOM 1427 C C . HIS A 1 183 ? 11.588 -7.256 2.241 1.00 92.38 183 HIS A C 1
ATOM 1429 O O . HIS A 1 183 ? 12.450 -7.191 3.126 1.00 92.38 183 HIS A O 1
ATOM 1435 N N . GLY A 1 184 ? 11.305 -8.388 1.587 1.00 80.19 184 GLY A N 1
ATOM 1436 C CA . GLY A 1 184 ? 12.045 -9.643 1.730 1.00 80.19 184 GLY A CA 1
ATOM 1437 C C . GLY A 1 184 ? 11.818 -10.365 3.068 1.00 80.19 184 GLY A C 1
ATOM 1438 O O . GLY A 1 184 ? 10.917 -9.999 3.831 1.00 80.19 184 GLY A O 1
ATOM 1439 N N . PRO A 1 185 ? 12.653 -11.369 3.404 1.00 69.88 185 PRO A N 1
ATOM 1440 C CA . PRO A 1 185 ? 12.492 -12.237 4.579 1.00 69.88 185 PRO A CA 1
ATOM 1441 C C . PRO A 1 185 ? 12.895 -11.568 5.907 1.00 69.88 185 PRO A C 1
ATOM 1443 O O . PRO A 1 185 ? 13.266 -12.241 6.867 1.00 69.88 185 PRO A O 1
ATOM 1446 N N . ARG A 1 186 ? 12.858 -10.232 5.982 1.00 75.19 186 ARG A N 1
ATOM 1447 C CA . ARG A 1 186 ? 13.210 -9.486 7.197 1.00 75.19 186 ARG A CA 1
ATOM 1448 C C . ARG A 1 186 ? 12.317 -9.905 8.377 1.00 75.19 186 ARG A C 1
ATOM 1450 O O . ARG A 1 186 ? 11.153 -10.251 8.160 1.00 75.19 186 ARG A O 1
ATOM 1457 N N . PRO A 1 187 ? 12.827 -9.888 9.617 1.00 71.94 187 PRO A N 1
ATOM 1458 C CA . PRO A 1 187 ? 11.998 -10.172 10.780 1.00 71.94 187 PRO A CA 1
ATOM 1459 C C . PRO A 1 187 ? 10.838 -9.175 10.860 1.00 71.94 187 PRO A C 1
ATOM 1461 O O . PRO A 1 187 ? 10.975 -8.012 10.469 1.00 71.94 187 PRO A O 1
ATOM 1464 N N . GLU A 1 188 ? 9.694 -9.649 11.348 1.00 72.19 188 GLU A N 1
ATOM 1465 C CA . GLU A 1 188 ? 8.585 -8.763 11.689 1.00 72.19 188 GLU A CA 1
ATOM 1466 C C . GLU A 1 188 ? 9.041 -7.753 12.746 1.00 72.19 188 GLU A C 1
ATOM 1468 O O . GLU A 1 188 ? 9.899 -8.041 13.587 1.00 72.19 188 GLU A O 1
ATOM 1473 N N . LEU A 1 189 ? 8.488 -6.545 12.668 1.00 80.06 189 LEU A N 1
ATOM 1474 C CA . LEU A 1 189 ? 8.731 -5.521 13.674 1.00 80.06 189 LEU A CA 1
ATOM 1475 C C . LEU A 1 189 ? 8.071 -5.898 15.008 1.00 80.06 189 LEU A C 1
ATOM 1477 O O . LEU A 1 189 ? 7.370 -6.903 15.131 1.00 80.06 189 LEU A O 1
ATOM 1481 N N . SER A 1 190 ? 8.303 -5.067 16.024 1.00 75.31 190 SER A N 1
ATOM 1482 C CA . SER A 1 190 ? 7.675 -5.209 17.338 1.00 75.31 190 SER A CA 1
ATOM 1483 C C . SER A 1 190 ? 6.141 -5.335 17.243 1.00 75.31 190 SER A C 1
ATOM 1485 O O . SER A 1 190 ? 5.536 -4.842 16.283 1.00 75.31 190 SER A O 1
ATOM 1487 N N . PRO A 1 191 ? 5.486 -5.960 18.244 1.00 81.00 191 PRO A N 1
ATOM 1488 C CA . PRO A 1 191 ? 4.032 -6.093 18.274 1.00 81.00 191 PRO A CA 1
ATOM 1489 C C . PRO A 1 191 ? 3.319 -4.759 18.014 1.00 81.00 191 PRO A C 1
ATOM 1491 O O . PRO A 1 191 ? 3.688 -3.734 18.584 1.00 81.00 191 PRO A O 1
ATOM 1494 N N . GLY A 1 192 ? 2.294 -4.782 17.160 1.00 85.94 192 GLY A N 1
ATOM 1495 C CA . GLY A 1 192 ? 1.545 -3.585 16.755 1.00 85.94 192 GLY A CA 1
ATOM 1496 C C . GLY A 1 192 ? 1.852 -3.077 15.344 1.00 85.94 192 GLY A C 1
ATOM 1497 O O . GLY A 1 192 ? 1.249 -2.091 14.928 1.00 85.94 192 GLY A O 1
ATOM 1498 N N . HIS A 1 193 ? 2.723 -3.755 14.595 1.00 91.50 193 HIS A N 1
ATOM 1499 C CA . HIS A 1 193 ? 2.987 -3.478 13.183 1.00 91.50 193 HIS A CA 1
ATOM 1500 C C . HIS A 1 193 ? 2.370 -4.539 12.276 1.00 91.50 193 HIS A C 1
ATOM 1502 O O . HIS A 1 193 ? 2.448 -5.734 12.558 1.00 91.50 193 HIS A O 1
ATOM 1508 N N . ILE A 1 194 ? 1.791 -4.102 11.163 1.00 94.31 194 ILE A N 1
ATOM 1509 C CA . ILE A 1 194 ? 1.320 -4.967 10.086 1.00 94.31 194 ILE A CA 1
ATOM 1510 C C . ILE A 1 194 ? 1.902 -4.453 8.783 1.00 94.31 194 ILE A C 1
ATOM 1512 O O . ILE A 1 194 ? 1.556 -3.365 8.331 1.00 94.31 194 ILE A O 1
ATOM 1516 N N . ASN A 1 195 ? 2.732 -5.273 8.153 1.00 95.12 195 ASN A N 1
ATOM 1517 C CA . ASN A 1 195 ? 3.287 -4.966 6.849 1.00 95.12 195 ASN A CA 1
ATOM 1518 C C . ASN A 1 195 ? 2.370 -5.496 5.734 1.00 95.12 195 ASN A C 1
ATOM 1520 O O . ASN A 1 195 ? 2.086 -6.692 5.687 1.00 95.12 195 ASN A O 1
ATOM 1524 N N . VAL A 1 196 ? 1.919 -4.611 4.848 1.00 96.75 196 VAL A N 1
ATOM 1525 C CA . VAL A 1 196 ? 1.070 -4.908 3.685 1.00 96.75 196 VAL A CA 1
ATOM 1526 C C . VAL A 1 196 ? 1.793 -4.694 2.351 1.00 96.75 196 VAL A C 1
ATOM 1528 O O . VAL A 1 196 ? 1.136 -4.540 1.317 1.00 96.75 196 VAL A O 1
ATOM 1531 N N . CYS A 1 197 ? 3.133 -4.692 2.346 1.00 96.62 197 CYS A N 1
ATOM 1532 C CA . CYS A 1 197 ? 3.899 -4.783 1.103 1.00 96.62 197 CYS A CA 1
ATOM 1533 C C . CYS A 1 197 ? 3.518 -6.048 0.320 1.00 96.62 197 CYS A C 1
ATOM 1535 O O . CYS A 1 197 ? 3.039 -7.042 0.888 1.00 96.62 197 CYS A O 1
ATOM 1537 N N . VAL A 1 198 ? 3.698 -6.018 -1.002 1.00 97.50 198 VAL A N 1
ATOM 1538 C CA . VAL A 1 198 ? 3.252 -7.113 -1.880 1.00 97.50 198 VAL A CA 1
ATOM 1539 C C . VAL A 1 198 ? 3.817 -8.474 -1.458 1.00 97.50 198 VAL A C 1
ATOM 1541 O O . VAL A 1 198 ? 3.116 -9.478 -1.526 1.00 97.50 198 VAL A O 1
ATOM 1544 N N . GLU A 1 199 ? 5.040 -8.513 -0.928 1.00 95.44 199 GLU A N 1
ATOM 1545 C CA . GLU A 1 199 ? 5.695 -9.745 -0.484 1.00 95.44 199 GLU A CA 1
ATOM 1546 C C . GLU A 1 199 ? 5.029 -10.361 0.758 1.00 95.44 199 GLU A C 1
ATOM 1548 O O . GLU A 1 199 ? 5.088 -11.572 0.956 1.00 95.44 199 GLU A O 1
ATOM 1553 N N . ARG A 1 200 ? 4.388 -9.544 1.604 1.00 94.19 200 ARG A N 1
ATOM 1554 C CA . ARG A 1 200 ? 3.728 -9.974 2.856 1.00 94.19 200 ARG A CA 1
ATOM 1555 C C . ARG A 1 200 ? 2.255 -10.299 2.692 1.00 94.19 200 ARG A C 1
ATOM 1557 O O . ARG A 1 200 ? 1.619 -10.788 3.621 1.00 94.19 200 ARG A O 1
ATOM 1564 N N . THR A 1 201 ? 1.722 -10.015 1.515 1.00 95.25 201 THR A N 1
ATOM 1565 C CA . THR A 1 201 ? 0.302 -10.149 1.191 1.00 95.25 201 THR A CA 1
ATOM 1566 C C . THR A 1 201 ? 0.065 -11.188 0.105 1.00 95.25 201 THR A C 1
ATOM 1568 O O . THR A 1 201 ? -0.987 -11.190 -0.521 1.00 95.25 201 THR A O 1
ATOM 1571 N N . GLU A 1 202 ? 1.057 -12.053 -0.138 1.00 95.56 202 GLU A N 1
ATOM 1572 C CA . GLU A 1 202 ? 1.031 -13.058 -1.209 1.00 95.56 202 GLU A CA 1
ATOM 1573 C C . GLU A 1 202 ? 0.730 -12.425 -2.580 1.00 95.56 202 GLU A C 1
ATOM 1575 O O . GLU A 1 202 ? 0.158 -13.050 -3.465 1.00 95.56 202 GLU A O 1
ATOM 1580 N N . TYR A 1 203 ? 1.168 -11.172 -2.757 1.00 97.44 203 TYR A N 1
ATOM 1581 C CA . TYR A 1 203 ? 0.948 -10.339 -3.935 1.00 97.44 203 TYR A CA 1
ATOM 1582 C C . TYR A 1 203 ? -0.521 -10.018 -4.242 1.00 97.44 203 TYR A C 1
ATOM 1584 O O . TYR A 1 203 ? -0.861 -9.690 -5.380 1.00 97.44 203 TYR A O 1
ATOM 1592 N N . GLU A 1 204 ? -1.381 -10.019 -3.224 1.00 97.62 204 GLU A N 1
ATOM 1593 C CA . GLU A 1 204 ? -2.791 -9.664 -3.347 1.00 97.62 204 GLU A CA 1
ATOM 1594 C C . GLU A 1 204 ? -3.174 -8.486 -2.437 1.00 97.62 204 GLU A C 1
ATOM 1596 O O . GLU A 1 204 ? -2.708 -8.393 -1.301 1.00 97.62 204 GLU A O 1
ATOM 1601 N N . PRO A 1 205 ? -4.094 -7.601 -2.863 1.00 98.31 205 PRO A N 1
ATOM 1602 C CA . PRO A 1 205 ? -4.679 -6.620 -1.958 1.00 98.31 205 PRO A CA 1
ATOM 1603 C C . PRO A 1 205 ? -5.386 -7.288 -0.765 1.00 98.31 205 PRO A C 1
ATOM 1605 O O . PRO A 1 205 ? -6.147 -8.254 -0.917 1.00 98.31 205 PRO A O 1
ATOM 1608 N N . VAL A 1 206 ? -5.201 -6.718 0.427 1.00 97.44 206 VAL A N 1
ATOM 1609 C CA . VAL A 1 206 ? -5.809 -7.196 1.678 1.00 97.44 206 VAL A CA 1
ATOM 1610 C C . VAL A 1 206 ? -7.067 -6.397 1.984 1.00 97.44 206 VAL A C 1
ATOM 1612 O O . VAL A 1 206 ? -7.038 -5.168 2.004 1.00 97.44 206 VAL A O 1
ATOM 1615 N N . ARG A 1 207 ? -8.186 -7.070 2.267 1.00 97.06 207 ARG A N 1
ATOM 1616 C CA . ARG A 1 207 ? -9.422 -6.386 2.664 1.00 97.06 207 ARG A CA 1
ATOM 1617 C C . ARG A 1 207 ? -9.285 -5.843 4.086 1.00 97.06 207 ARG A C 1
ATOM 1619 O O . ARG A 1 207 ? -8.930 -6.570 5.016 1.00 97.06 207 ARG A O 1
ATOM 1626 N N . LEU A 1 208 ? -9.613 -4.569 4.276 1.00 94.50 208 LEU A N 1
ATOM 1627 C CA . LEU A 1 208 ? -9.495 -3.885 5.563 1.00 94.50 208 LEU A CA 1
ATOM 1628 C C . LEU A 1 208 ? -10.357 -4.554 6.646 1.00 94.50 208 LEU A C 1
ATOM 1630 O O . LEU A 1 208 ? -9.923 -4.692 7.789 1.00 94.50 208 LEU A O 1
ATOM 1634 N N . SER A 1 209 ? -11.558 -5.021 6.304 1.00 93.25 209 SER A N 1
ATOM 1635 C CA . SER A 1 209 ? -12.415 -5.744 7.249 1.00 93.25 209 SER A CA 1
ATOM 1636 C C . SER A 1 209 ? -11.811 -7.062 7.745 1.00 93.25 209 SER A C 1
ATOM 1638 O O . SER A 1 209 ? -11.920 -7.371 8.934 1.00 93.25 209 SER A O 1
ATOM 1640 N N . ASP A 1 210 ? -11.128 -7.813 6.877 1.00 94.00 210 ASP A N 1
ATOM 1641 C CA . ASP A 1 210 ? -10.441 -9.054 7.249 1.00 94.00 210 ASP A CA 1
ATOM 1642 C C . ASP A 1 210 ? -9.305 -8.767 8.236 1.00 94.00 210 ASP A C 1
ATOM 1644 O O . ASP A 1 210 ? -9.149 -9.475 9.236 1.00 94.00 210 ASP A O 1
ATOM 1648 N N . LEU A 1 211 ? -8.570 -7.675 8.005 1.00 92.00 211 LEU A N 1
ATOM 1649 C CA . LEU A 1 211 ? -7.517 -7.208 8.899 1.00 92.00 211 LEU A CA 1
ATOM 1650 C C . LEU A 1 211 ? -8.060 -6.857 10.292 1.00 92.00 211 LEU A C 1
ATOM 1652 O O . LEU A 1 211 ? -7.550 -7.337 11.305 1.00 92.00 211 LEU A O 1
ATOM 1656 N N . ILE A 1 212 ? -9.141 -6.073 10.346 1.00 89.62 212 ILE A N 1
ATOM 1657 C CA . ILE A 1 212 ? -9.800 -5.681 11.602 1.00 89.62 212 ILE A CA 1
ATOM 1658 C C . ILE A 1 212 ? -10.304 -6.915 12.362 1.00 89.62 212 ILE A C 1
ATOM 1660 O O . ILE A 1 212 ? -10.159 -6.995 13.584 1.00 89.62 212 ILE A O 1
ATOM 1664 N N . ARG A 1 213 ? -10.892 -7.895 11.660 1.00 90.38 213 ARG A N 1
ATOM 1665 C CA . ARG A 1 213 ? -11.378 -9.142 12.273 1.00 90.38 213 ARG A CA 1
ATOM 1666 C C . ARG A 1 213 ? -10.232 -9.958 12.877 1.00 90.38 213 ARG A C 1
ATOM 1668 O O . ARG A 1 213 ? -10.354 -10.384 14.027 1.00 90.38 213 ARG A O 1
ATOM 1675 N N . LYS A 1 214 ? -9.109 -10.107 12.163 1.00 89.12 214 LYS A N 1
ATOM 1676 C CA . LYS A 1 214 ? -7.899 -10.769 12.687 1.00 89.12 214 LYS A CA 1
ATOM 1677 C C . LYS A 1 214 ? -7.400 -10.091 13.966 1.00 89.12 214 LYS A C 1
ATOM 1679 O O . LYS A 1 214 ? -7.219 -10.771 14.976 1.00 89.12 214 LYS A O 1
ATOM 1684 N N . LEU A 1 215 ? -7.278 -8.763 13.960 1.00 86.25 215 LEU A N 1
ATOM 1685 C CA . LEU A 1 215 ? -6.827 -7.989 15.122 1.00 86.25 215 LEU A CA 1
ATOM 1686 C C . LEU A 1 215 ? -7.703 -8.197 16.360 1.00 86.25 215 LEU A C 1
ATOM 1688 O O . LEU A 1 215 ? -7.187 -8.423 17.451 1.00 86.25 215 LEU A O 1
ATOM 1692 N N . ARG A 1 216 ? -9.028 -8.196 16.192 1.00 83.25 216 ARG A N 1
ATOM 1693 C CA . ARG A 1 216 ? -9.966 -8.441 17.299 1.00 83.25 216 ARG A CA 1
ATOM 1694 C C . ARG A 1 216 ? -9.870 -9.860 17.854 1.00 83.25 216 ARG A C 1
ATOM 1696 O O . ARG A 1 216 ? -9.968 -10.044 19.060 1.00 83.25 216 ARG A O 1
ATOM 1703 N N . SER A 1 217 ? -9.660 -10.856 16.992 1.00 79.19 217 SER A N 1
ATOM 1704 C CA . SER A 1 217 ? -9.517 -12.253 17.423 1.00 79.19 217 SER A CA 1
ATOM 1705 C C . SER A 1 217 ? -8.207 -12.535 18.172 1.00 79.19 217 SER A C 1
ATOM 1707 O O . SER A 1 217 ? -8.166 -13.429 19.013 1.00 79.19 217 SER A O 1
ATOM 1709 N N . GLY A 1 218 ? -7.151 -11.758 17.901 1.00 65.50 218 GLY A N 1
ATOM 1710 C CA . GLY A 1 218 ? -5.846 -11.884 18.557 1.00 65.50 218 GLY A CA 1
ATOM 1711 C C . GLY A 1 218 ? -5.762 -11.240 19.944 1.00 65.50 218 GLY A C 1
ATOM 1712 O O . GLY A 1 218 ? -4.893 -11.611 20.720 1.00 65.50 218 GLY A O 1
ATOM 1713 N N . GLN A 1 219 ? -6.672 -10.321 20.286 1.00 53.84 219 GLN A N 1
ATOM 1714 C CA . GLN A 1 219 ? -6.710 -9.642 21.593 1.00 53.84 219 GLN A CA 1
ATOM 1715 C C . GLN A 1 219 ? -7.418 -10.447 22.704 1.00 53.84 219 GLN A C 1
ATOM 1717 O O . GLN A 1 219 ? -7.549 -9.959 23.822 1.00 53.84 219 GLN A O 1
ATOM 1722 N N . GLY A 1 220 ? -7.891 -11.664 22.406 1.00 41.62 220 GLY A N 1
ATOM 1723 C CA . GLY 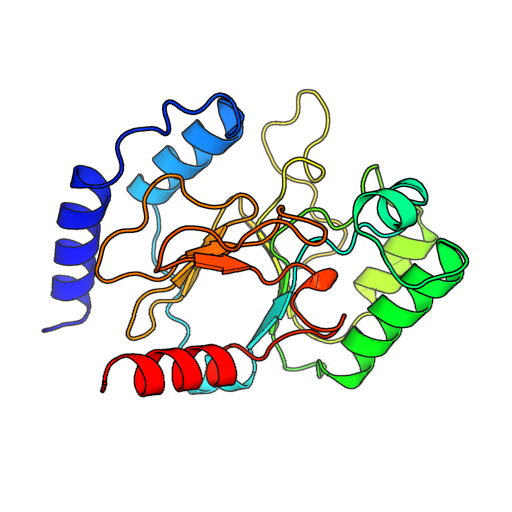A 1 220 ? -8.617 -12.536 23.341 1.00 41.62 220 GLY A CA 1
ATOM 1724 C C . GLY A 1 220 ? -7.836 -13.754 23.849 1.00 41.62 220 GLY A C 1
ATOM 1725 O O . GLY A 1 220 ? -8.472 -14.708 24.294 1.00 41.62 220 GLY A O 1
ATOM 1726 N N . ARG A 1 221 ? -6.502 -13.767 23.732 1.00 33.78 221 ARG A N 1
ATOM 1727 C CA . ARG A 1 221 ? -5.627 -14.833 24.249 1.00 33.78 221 ARG A CA 1
ATOM 1728 C C . ARG A 1 221 ? -4.656 -14.300 25.287 1.00 33.78 221 ARG A C 1
ATOM 1730 O O . ARG A 1 221 ? -4.158 -13.174 25.077 1.00 33.78 221 ARG A O 1
#

Secondary structure (DSSP, 8-state):
--HHHHHHHHHHHHHHH------TTS-HHHHHHHHHHHHH---B---HHHHHTEEEEB---BT-THHHHHHT---SSHHHHHHHHHHHHHHH--TTSEEEE-S-SBSSSPPHHHHHHHHTSSSEEEEE--GGGS-TT-SS---TT-SEEES-EEE--SS-EEE-SSPPSS--TT--EEE----TTPPP-STTEEE-BGGGTTTSPEEHHHHHHHHHHHTT-

Nearest PDB structures (foldseek):
  1xm7-assembly2_B  TM=7.770E-01  e=4.635E-09  Aquifex aeolicus VF5
  7jk6-assembly1_B  TM=2.904E-01  e=4.823E+00  Drosophila melanogaster

Sequence (221 aa):
MEPEELDKLYREHLMKALRPPVSPHVGARQARLQLIWMETAVGCRINPAAAERTWLWSDLHLEHAGIIGHGDRPHPDVHAMNAMLLGAWRERVADNDTIICLGDVTLREPSARILSKLSRMPGRKLLVAGNHDFLPGQEWPKTYGFDATAPTMVCNTGPPLPLTHEPLETVPAHCVNVHGHIHGPRPELSPGHINVCVERTEYEPVRLSDLIRKLRSGQGR

Foldseek 3Di:
DPPVVVVVVCLVQCVVQADQPPDPVQPPLLSVQVVVCSVPDPAPACDLVLLQQEWEAEQLQQPPQVVCVVQVNPDPGNVRSNVLLLVQQQVPHAQAGAYEYQENNHQAPDDPVQLVSVLPGHHQFEYLYDPSQDDVPDSDGDCSNHPYYGVWHWHVDQQIETRHADDRPDDRPRAAYEYEDDGYPDDDDDPRYHYRYCSNVVSHIDRSSVVSVVVVVVVPD

Mean predicted aligned error: 8.57 Å

Solvent-accessible surface area (backbone atoms only — not comparable to full-atom values): 12218 Å² total; per-residue (Å²): 127,55,77,65,55,50,51,49,52,46,52,63,49,47,64,70,69,52,64,78,74,86,52,87,83,54,48,74,66,58,46,49,52,52,51,56,40,74,76,62,65,77,70,52,67,48,49,73,75,51,23,71,38,25,29,38,32,16,44,67,33,42,81,35,57,67,49,33,73,68,33,68,44,99,49,97,45,43,65,57,43,42,51,48,47,56,44,36,44,56,75,71,38,45,69,89,22,36,37,39,34,22,17,24,57,23,66,57,86,68,52,73,68,54,40,57,50,52,57,69,46,52,26,48,36,34,32,18,42,21,87,42,29,43,57,93,93,54,94,63,66,63,50,76,66,35,80,43,67,37,73,53,50,44,38,58,48,89,60,32,29,46,35,24,8,62,69,71,93,67,67,55,93,72,38,35,38,37,17,16,77,75,59,44,93,61,78,80,71,67,95,45,62,42,60,38,16,35,82,68,39,84,49,40,68,42,48,44,41,59,53,50,52,51,55,57,65,62,74,76,116

pLDDT: mean 79.21, std 19.92, range [33.78, 98.56]

Radius of gyration: 16.92 Å; Cα contacts (8 Å, |Δi|>4): 398; chains: 1; bounding box: 37×34×46 Å